Protein AF-A0A9P0JQC2-F1 (afdb_monomer)

Structure (mmCIF, N/CA/C/O backbone):
data_AF-A0A9P0JQC2-F1
#
_entry.id   AF-A0A9P0JQC2-F1
#
loop_
_atom_site.group_PDB
_atom_site.id
_atom_site.type_symbol
_atom_site.label_atom_id
_atom_site.label_alt_id
_atom_site.label_comp_id
_atom_site.label_asym_id
_atom_site.label_entity_id
_atom_site.label_seq_id
_atom_site.pdbx_PDB_ins_code
_atom_site.Cartn_x
_atom_site.Cartn_y
_atom_site.Cartn_z
_atom_site.occupancy
_atom_site.B_iso_or_equiv
_atom_site.auth_seq_id
_atom_site.auth_comp_id
_atom_site.auth_asym_id
_atom_site.auth_atom_id
_atom_site.pdbx_PDB_model_num
ATOM 1 N N . MET A 1 1 ? 35.234 18.596 4.931 1.00 55.00 1 MET A N 1
ATOM 2 C CA . MET A 1 1 ? 35.028 17.660 6.062 1.00 55.00 1 MET A CA 1
ATOM 3 C C . MET A 1 1 ? 34.163 18.243 7.187 1.00 55.00 1 MET A C 1
ATOM 5 O O . MET A 1 1 ? 33.350 17.509 7.727 1.00 55.00 1 MET A O 1
ATOM 9 N N . GLY A 1 2 ? 34.265 19.540 7.523 1.00 72.00 2 GLY A N 1
ATOM 10 C CA . GLY A 1 2 ? 33.441 20.149 8.588 1.00 72.00 2 GLY A CA 1
ATOM 11 C C . GLY A 1 2 ? 31.938 20.246 8.281 1.00 72.00 2 GLY A C 1
ATOM 12 O O . GLY A 1 2 ? 31.121 19.937 9.136 1.00 72.00 2 GLY A O 1
ATOM 13 N N . ILE A 1 3 ? 31.560 20.586 7.043 1.00 66.50 3 ILE A N 1
ATOM 14 C CA . ILE A 1 3 ? 30.145 20.744 6.649 1.00 66.50 3 ILE A CA 1
ATOM 15 C C . ILE A 1 3 ? 29.398 19.402 6.669 1.00 66.50 3 ILE A C 1
ATOM 17 O O . ILE A 1 3 ? 28.266 19.331 7.129 1.00 66.50 3 ILE A O 1
ATOM 21 N N . THR A 1 4 ? 30.047 18.318 6.240 1.00 67.00 4 THR A N 1
ATOM 22 C CA . THR A 1 4 ? 29.470 16.967 6.277 1.00 67.00 4 THR A CA 1
ATOM 23 C C . THR A 1 4 ? 29.230 16.487 7.708 1.00 67.00 4 THR A C 1
ATOM 25 O O . THR A 1 4 ? 28.181 15.922 7.986 1.00 67.00 4 THR A O 1
ATOM 28 N N . LEU A 1 5 ? 30.151 16.771 8.635 1.00 66.12 5 LEU A N 1
ATOM 29 C CA . LEU A 1 5 ? 29.982 16.468 10.062 1.00 66.12 5 LEU A CA 1
ATOM 30 C C . LEU A 1 5 ? 28.878 17.318 10.707 1.00 66.12 5 LEU A C 1
ATOM 32 O O . LEU A 1 5 ? 28.094 16.792 11.489 1.00 66.12 5 LEU A O 1
ATOM 36 N N . LEU A 1 6 ? 28.766 18.596 10.331 1.00 65.44 6 LEU A N 1
ATOM 37 C CA . LEU A 1 6 ? 27.712 19.488 10.818 1.00 65.44 6 LEU A CA 1
ATOM 38 C C . LEU A 1 6 ? 26.323 19.055 10.323 1.00 65.44 6 LEU A C 1
ATOM 40 O O . LEU A 1 6 ? 25.371 19.058 11.095 1.00 65.44 6 LEU A O 1
ATOM 44 N N . LEU A 1 7 ? 26.208 18.634 9.059 1.00 63.41 7 LEU A N 1
ATOM 45 C CA . LEU A 1 7 ? 24.959 18.115 8.496 1.00 63.41 7 LEU A CA 1
ATOM 46 C C . LEU A 1 7 ? 24.549 16.793 9.149 1.00 63.41 7 LEU A C 1
ATOM 48 O O . LEU A 1 7 ? 23.382 16.636 9.488 1.00 63.41 7 LEU A O 1
ATOM 52 N N . ILE A 1 8 ? 25.494 15.879 9.393 1.00 69.50 8 ILE A N 1
ATOM 53 C CA . ILE A 1 8 ? 25.229 14.629 10.123 1.00 69.50 8 ILE A CA 1
ATOM 54 C C . ILE A 1 8 ? 24.773 14.932 11.554 1.00 69.50 8 ILE A C 1
ATOM 56 O O . ILE A 1 8 ? 23.786 14.364 12.009 1.00 69.50 8 ILE A O 1
ATOM 60 N N . TYR A 1 9 ? 25.431 15.872 12.234 1.00 71.38 9 TYR A N 1
ATOM 61 C CA . TYR A 1 9 ? 25.093 16.266 13.601 1.00 71.38 9 TYR A CA 1
ATOM 62 C C . TYR A 1 9 ? 23.704 16.917 13.700 1.00 71.38 9 TYR A C 1
ATOM 64 O O . TYR A 1 9 ? 22.889 16.536 14.543 1.00 71.38 9 TYR A O 1
ATOM 72 N N . MET A 1 10 ? 23.384 17.836 12.784 1.00 61.91 10 MET A N 1
ATOM 73 C CA . MET A 1 10 ? 22.047 18.431 12.688 1.00 61.91 10 MET A CA 1
ATOM 74 C C . MET A 1 10 ? 20.993 17.373 12.335 1.00 61.91 10 MET A C 1
ATOM 76 O O . MET A 1 10 ? 19.900 17.399 12.891 1.00 61.91 10 MET A O 1
ATOM 80 N N . CYS A 1 11 ? 21.325 16.394 11.488 1.00 59.09 11 CYS A N 1
ATOM 81 C CA . CYS A 1 11 ? 20.449 15.265 11.172 1.00 59.09 11 CYS A CA 1
ATOM 82 C C . CYS A 1 11 ? 20.162 14.406 12.418 1.00 59.09 11 CYS A C 1
ATOM 84 O O . CYS A 1 11 ? 19.005 14.112 12.708 1.00 59.09 11 CYS A O 1
ATOM 86 N N . THR A 1 12 ? 21.183 14.090 13.224 1.00 59.88 12 THR A N 1
ATOM 87 C CA . THR A 1 12 ? 21.010 13.312 14.463 1.00 59.88 12 THR A CA 1
ATOM 88 C C . THR A 1 12 ? 20.213 14.048 15.540 1.00 59.88 12 THR A C 1
ATOM 90 O O . THR A 1 12 ? 19.410 13.423 16.226 1.00 59.88 12 THR A O 1
ATOM 93 N N . ILE A 1 13 ? 20.376 15.371 15.666 1.00 59.44 13 ILE A N 1
ATOM 94 C CA . ILE A 1 13 ? 19.624 16.165 16.648 1.00 59.44 13 ILE A CA 1
ATOM 95 C C . ILE A 1 13 ? 18.152 16.266 16.248 1.00 59.44 13 ILE A C 1
ATOM 97 O O . ILE A 1 13 ? 17.284 16.053 17.088 1.00 59.44 13 ILE A O 1
ATOM 101 N N . TYR A 1 14 ? 17.848 16.538 14.976 1.00 58.59 14 TYR A N 1
ATOM 102 C CA . TYR A 1 14 ? 16.457 16.660 14.527 1.00 58.59 14 TYR A CA 1
ATOM 103 C C . TYR A 1 14 ? 15.703 15.322 14.531 1.00 58.59 14 TYR A C 1
ATOM 105 O O . TYR A 1 14 ? 14.509 15.309 14.824 1.00 58.59 14 TYR A O 1
ATOM 113 N N . LEU A 1 15 ? 16.387 14.198 14.286 1.00 55.59 15 LEU A N 1
ATOM 114 C CA . LEU A 1 15 ? 15.800 12.859 14.436 1.00 55.59 15 LEU A CA 1
ATOM 115 C C . LEU A 1 15 ? 15.443 12.535 15.897 1.00 55.59 15 LEU A C 1
ATOM 117 O O . LEU A 1 15 ? 14.458 11.843 16.134 1.00 55.59 15 LEU A O 1
ATOM 121 N N . GLY A 1 16 ? 16.184 13.076 16.870 1.00 54.88 16 GLY A N 1
ATOM 122 C CA . GLY A 1 16 ? 15.919 12.877 18.299 1.00 54.88 16 GLY A CA 1
ATOM 123 C C . GL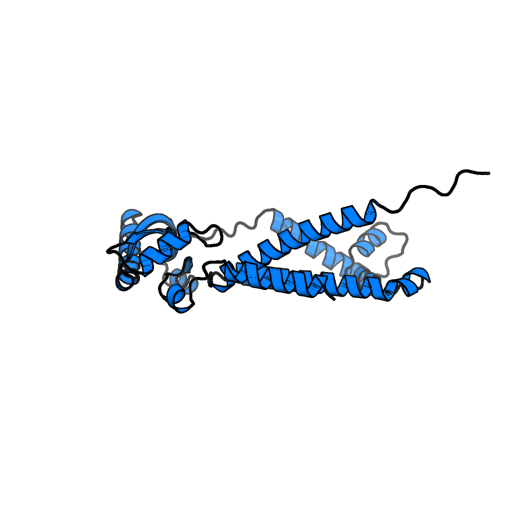Y A 1 16 ? 14.689 13.616 18.844 1.00 54.88 16 GLY A C 1
ATOM 124 O O . GLY A 1 16 ? 14.217 13.272 19.923 1.00 54.88 16 GLY A O 1
ATOM 125 N N . PHE A 1 17 ? 14.154 14.607 18.118 1.00 55.62 17 PHE A N 1
ATOM 126 C CA . PHE A 1 17 ? 12.988 15.399 18.545 1.00 55.62 17 PHE A CA 1
ATOM 127 C C . PHE A 1 17 ? 11.652 14.933 17.955 1.00 55.62 17 PHE A C 1
ATOM 129 O O . PHE A 1 17 ? 10.609 15.470 18.329 1.00 55.62 17 PHE A O 1
ATOM 136 N N . CYS A 1 18 ? 11.639 13.943 17.059 1.00 58.44 18 CYS A N 1
ATOM 137 C CA . CYS A 1 18 ? 10.380 13.294 16.709 1.00 58.44 18 CYS A CA 1
ATOM 138 C C . CYS A 1 18 ? 9.962 12.386 17.866 1.00 58.44 18 CYS A C 1
ATOM 140 O O . CYS A 1 18 ? 10.750 11.564 18.326 1.00 58.44 18 CYS A O 1
ATOM 142 N N . HIS A 1 19 ? 8.720 12.526 18.330 1.00 59.69 19 HIS A N 1
ATOM 143 C CA . HIS A 1 19 ? 8.132 11.609 19.299 1.00 59.69 19 HIS A CA 1
ATOM 144 C C . HIS A 1 19 ? 7.939 10.243 18.625 1.00 59.69 19 HIS A C 1
ATOM 146 O O . HIS A 1 19 ? 6.882 9.936 18.075 1.00 59.69 19 HIS A O 1
ATOM 152 N N . VAL A 1 20 ? 8.997 9.434 18.604 1.00 67.69 20 VAL A N 1
ATOM 153 C CA . VAL A 1 20 ? 8.971 8.102 18.008 1.00 67.69 20 VAL A CA 1
ATOM 154 C C . VAL A 1 20 ? 8.186 7.190 18.945 1.00 67.69 20 VAL A C 1
ATOM 156 O O . VAL 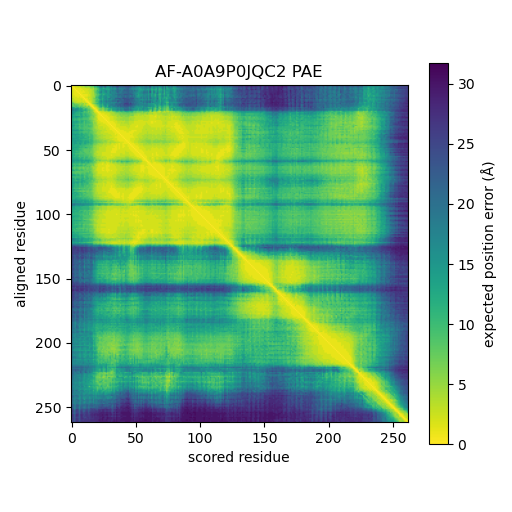A 1 20 ? 8.622 6.902 20.056 1.00 67.69 20 VAL A O 1
ATOM 159 N N . ILE A 1 21 ? 7.003 6.760 18.501 1.00 74.75 21 ILE A N 1
ATOM 160 C CA . ILE A 1 21 ? 6.272 5.655 19.127 1.00 74.75 21 ILE A CA 1
ATOM 161 C C . ILE A 1 21 ? 7.199 4.433 19.133 1.00 74.75 21 ILE A C 1
ATOM 163 O O . ILE A 1 21 ? 7.749 4.074 18.091 1.00 74.75 21 ILE A O 1
ATOM 167 N N . THR A 1 22 ? 7.397 3.821 20.302 1.00 84.12 22 THR A N 1
ATOM 168 C CA . THR A 1 22 ? 8.262 2.639 20.431 1.00 84.12 22 THR A CA 1
ATOM 169 C C . THR A 1 22 ? 7.661 1.436 19.693 1.00 84.12 22 THR A C 1
ATOM 171 O O . THR A 1 22 ? 6.461 1.405 19.422 1.00 84.12 22 THR A O 1
ATOM 174 N N . ASP A 1 23 ? 8.462 0.413 19.371 1.00 82.75 23 ASP A N 1
ATOM 175 C CA . ASP A 1 23 ? 7.933 -0.803 18.722 1.00 82.75 23 ASP A CA 1
ATOM 176 C C . ASP A 1 23 ? 6.875 -1.496 19.585 1.00 82.75 23 ASP A C 1
ATOM 178 O O . ASP A 1 23 ? 5.874 -1.996 19.071 1.00 82.75 23 ASP A O 1
ATOM 182 N N . GLU A 1 24 ? 7.067 -1.461 20.903 1.00 88.00 24 GLU A N 1
ATOM 183 C CA . GLU A 1 24 ? 6.117 -1.987 21.880 1.00 88.00 24 GLU A CA 1
ATOM 184 C C . GLU A 1 24 ? 4.790 -1.225 21.836 1.00 88.00 24 GLU A C 1
ATOM 186 O O . GLU A 1 24 ? 3.723 -1.836 21.820 1.00 88.00 24 GLU A O 1
ATOM 191 N N . ASP A 1 25 ? 4.841 0.105 21.753 1.00 90.25 25 ASP A N 1
ATOM 192 C CA . ASP A 1 25 ? 3.646 0.938 21.630 1.00 90.25 25 ASP A CA 1
ATOM 193 C C . ASP A 1 25 ? 2.947 0.731 20.281 1.00 90.25 25 ASP A C 1
ATOM 195 O O . ASP A 1 25 ? 1.717 0.688 20.213 1.00 90.25 25 ASP A O 1
ATOM 199 N N . TYR A 1 26 ? 3.711 0.556 19.201 1.00 86.75 26 TYR A N 1
ATOM 200 C CA . TYR A 1 26 ? 3.153 0.303 17.876 1.00 86.75 26 TYR A CA 1
ATOM 201 C C . TYR A 1 26 ? 2.442 -1.053 17.812 1.00 86.75 26 TYR A C 1
ATOM 203 O O . TYR A 1 26 ? 1.401 -1.167 17.165 1.00 86.75 26 TYR A O 1
ATOM 211 N N . ALA A 1 27 ? 2.946 -2.063 18.527 1.00 89.12 27 ALA A N 1
ATOM 212 C CA . ALA A 1 27 ? 2.303 -3.371 18.640 1.00 89.12 27 ALA A CA 1
ATOM 213 C C . ALA A 1 27 ? 0.930 -3.316 19.340 1.00 89.12 27 ALA A C 1
ATOM 215 O O . ALA A 1 27 ? 0.105 -4.207 19.140 1.00 89.12 27 ALA A O 1
ATOM 216 N N . LEU A 1 28 ? 0.657 -2.265 20.124 1.00 92.19 28 LEU A N 1
ATOM 217 C CA . LEU A 1 28 ? -0.647 -2.037 20.757 1.00 92.19 28 LEU A CA 1
ATOM 218 C C . LEU A 1 28 ? -1.673 -1.394 19.814 1.00 92.19 28 LEU A C 1
ATOM 220 O O . LEU A 1 28 ? -2.860 -1.351 20.149 1.00 92.19 28 LEU A O 1
ATOM 224 N N . LEU A 1 29 ? -1.244 -0.860 18.666 1.00 92.62 29 LEU A N 1
ATOM 225 C CA . LEU A 1 29 ? -2.114 -0.172 17.719 1.00 92.62 29 LEU A CA 1
ATOM 226 C C . LEU A 1 29 ? -2.713 -1.159 16.708 1.00 92.62 29 LEU A C 1
ATOM 228 O O . LEU A 1 29 ? -1.990 -1.972 16.129 1.00 92.62 29 LEU A O 1
ATOM 232 N N . PRO A 1 30 ? -4.022 -1.065 16.405 1.00 93.38 30 PRO A N 1
ATOM 233 C CA . PRO A 1 30 ? -4.589 -1.850 15.323 1.00 93.38 30 PRO A CA 1
ATOM 234 C C . PRO A 1 30 ? -3.980 -1.420 13.974 1.00 93.38 30 PRO A C 1
ATOM 236 O O . PRO A 1 30 ? -3.646 -0.241 13.781 1.00 93.38 30 PRO A O 1
ATOM 239 N N . PRO A 1 31 ? -3.866 -2.345 13.005 1.00 91.31 31 PRO A N 1
ATOM 240 C CA . PRO A 1 31 ? -3.389 -2.004 11.671 1.00 91.31 31 PRO A CA 1
ATOM 241 C C . PRO A 1 31 ? -4.355 -1.023 10.995 1.00 91.31 31 PRO A C 1
ATOM 243 O O . PRO A 1 31 ? -5.576 -1.137 11.137 1.00 91.31 31 PRO A O 1
ATOM 246 N N . LEU A 1 32 ? -3.826 -0.062 10.233 1.00 91.31 32 LEU A N 1
ATOM 247 C CA . LEU A 1 32 ? -4.648 0.903 9.490 1.00 91.31 32 LEU A CA 1
ATOM 248 C C . LEU A 1 32 ? -5.466 0.220 8.395 1.00 91.31 32 LEU A C 1
ATOM 250 O O . LEU A 1 32 ? -6.656 0.490 8.254 1.00 91.31 32 LEU A O 1
ATOM 254 N N . TYR A 1 33 ? -4.837 -0.711 7.683 1.00 90.75 33 TYR A N 1
ATOM 255 C CA . TYR A 1 33 ? -5.437 -1.491 6.612 1.00 90.75 33 TYR A CA 1
ATOM 256 C C . TYR A 1 33 ? -5.314 -2.967 6.945 1.00 90.75 33 TYR A C 1
ATOM 258 O O . TYR A 1 33 ? -4.250 -3.438 7.336 1.00 90.75 33 TYR A O 1
ATOM 266 N N . GLU A 1 34 ? -6.403 -3.700 6.782 1.00 91.38 34 GLU A N 1
ATOM 267 C CA . GLU A 1 34 ? -6.398 -5.151 6.907 1.00 91.38 34 GLU A CA 1
ATOM 268 C C . GLU A 1 34 ? -7.443 -5.733 5.958 1.00 91.38 34 GLU A C 1
ATOM 270 O O . GLU A 1 34 ? -8.517 -5.160 5.767 1.00 91.38 34 GLU A O 1
ATOM 275 N N . MET A 1 35 ? -7.107 -6.845 5.313 1.00 92.31 35 MET A N 1
ATOM 276 C CA . MET A 1 35 ? -7.904 -7.427 4.240 1.00 92.31 35 MET A CA 1
ATOM 277 C C . MET A 1 35 ? -8.061 -8.931 4.457 1.00 92.31 35 MET A C 1
ATOM 279 O O . MET A 1 35 ? -7.075 -9.633 4.674 1.00 92.31 35 MET A O 1
ATOM 283 N N . ASP A 1 36 ? -9.293 -9.426 4.365 1.00 94.12 36 ASP A N 1
ATOM 284 C CA . ASP A 1 36 ? -9.589 -10.853 4.301 1.00 94.12 36 ASP A CA 1
ATOM 285 C C . ASP A 1 36 ? -9.070 -11.437 2.971 1.00 94.12 36 ASP A C 1
ATOM 287 O O . ASP A 1 36 ? -8.854 -10.733 1.982 1.00 94.12 36 ASP A O 1
ATOM 291 N N . ASN A 1 37 ? -8.887 -12.758 2.903 1.00 93.62 37 ASN A N 1
ATOM 292 C CA . ASN A 1 37 ? -8.435 -13.406 1.672 1.00 93.62 37 ASN A CA 1
ATOM 293 C C . ASN A 1 37 ? -9.506 -13.295 0.568 1.00 93.62 37 ASN A C 1
ATOM 295 O O . ASN A 1 37 ? -10.505 -14.021 0.574 1.00 93.62 37 ASN A O 1
ATOM 299 N N . TYR A 1 38 ? -9.272 -12.402 -0.398 1.00 90.56 38 TYR A N 1
ATOM 300 C CA . TYR A 1 38 ? -10.179 -12.141 -1.517 1.00 90.56 38 TYR A CA 1
ATOM 301 C C . TYR A 1 38 ? -10.515 -13.402 -2.320 1.00 90.56 38 TYR A C 1
ATOM 303 O O . TYR A 1 38 ? -11.684 -13.658 -2.615 1.00 90.56 38 TYR A O 1
ATOM 311 N N . THR A 1 39 ? -9.502 -14.203 -2.657 1.00 90.50 39 THR A N 1
ATOM 312 C CA . THR A 1 39 ? -9.658 -15.410 -3.476 1.00 90.50 39 THR A CA 1
ATOM 313 C C . THR A 1 39 ? -10.562 -16.420 -2.780 1.00 90.50 39 THR A C 1
ATOM 315 O O . THR A 1 39 ? -11.543 -16.872 -3.367 1.00 90.50 39 THR A O 1
ATOM 318 N N . ASN A 1 40 ? -10.298 -16.706 -1.503 1.00 94.69 40 ASN A N 1
ATOM 319 C CA . ASN A 1 40 ? -11.113 -17.626 -0.710 1.00 94.69 40 ASN A CA 1
ATOM 320 C C . ASN A 1 40 ? -12.542 -17.102 -0.538 1.00 94.69 40 ASN A C 1
ATOM 322 O O . ASN A 1 40 ? -13.498 -17.860 -0.689 1.00 94.69 40 ASN A O 1
ATOM 326 N N . CYS A 1 41 ? -12.693 -15.797 -0.301 1.00 93.31 41 CYS A N 1
ATOM 327 C CA . CYS A 1 41 ? -14.000 -15.161 -0.188 1.00 93.31 41 CYS A CA 1
ATOM 328 C C . CYS A 1 41 ? -14.839 -15.337 -1.461 1.00 93.31 41 CYS A C 1
ATOM 330 O O . CYS A 1 41 ? -16.006 -15.727 -1.414 1.00 93.31 41 CYS A O 1
ATOM 332 N N . LYS A 1 42 ? -14.232 -15.097 -2.629 1.00 90.50 42 LYS A N 1
ATOM 333 C CA . LYS A 1 42 ? -14.918 -15.240 -3.915 1.00 90.50 42 LYS A CA 1
ATOM 334 C C . LYS A 1 42 ? -15.239 -16.690 -4.260 1.00 90.50 42 LYS A C 1
ATOM 336 O O . LYS A 1 42 ? -16.320 -16.935 -4.791 1.00 90.50 42 LYS A O 1
ATOM 341 N N . LEU A 1 43 ? -14.367 -17.643 -3.922 1.00 92.56 43 LEU A N 1
ATOM 342 C CA . LEU A 1 43 ? -14.640 -19.076 -4.103 1.00 92.56 43 LEU A CA 1
ATOM 343 C C . LEU A 1 43 ? -15.891 -19.527 -3.333 1.00 92.56 43 LEU A C 1
ATOM 345 O O . LEU A 1 43 ? -16.654 -20.350 -3.831 1.00 92.56 43 LEU A O 1
ATOM 349 N N . GLN A 1 44 ? -16.145 -18.932 -2.166 1.00 93.88 44 GLN A N 1
ATOM 350 C CA . GLN A 1 44 ? -17.330 -19.191 -1.344 1.00 93.88 44 GLN A CA 1
ATOM 351 C C . GLN A 1 44 ? -18.585 -18.421 -1.793 1.00 93.88 44 GLN A C 1
ATOM 353 O O . GLN A 1 44 ? -19.612 -18.506 -1.132 1.00 93.88 44 GLN A O 1
ATOM 358 N N . LYS A 1 45 ? -18.529 -17.678 -2.910 1.00 91.44 45 LYS A N 1
ATOM 359 C CA . LYS A 1 45 ? -19.612 -16.798 -3.398 1.00 91.44 45 LYS A CA 1
ATOM 360 C C . LYS A 1 45 ? -20.040 -15.718 -2.390 1.00 91.44 45 LYS A C 1
ATOM 362 O O . LYS A 1 45 ? -21.155 -15.211 -2.462 1.00 91.44 45 LYS A O 1
ATOM 367 N N . ASN A 1 46 ? -19.133 -15.322 -1.504 1.00 93.00 46 ASN A N 1
ATOM 368 C CA . ASN A 1 46 ? -19.368 -14.283 -0.511 1.00 93.00 46 ASN A CA 1
ATOM 369 C C . ASN A 1 46 ? -19.164 -12.874 -1.097 1.00 93.00 46 ASN A C 1
ATOM 371 O O . ASN A 1 46 ? -18.479 -12.670 -2.113 1.00 93.00 46 ASN A O 1
ATOM 375 N N . ALA A 1 47 ? -19.757 -11.875 -0.445 1.00 92.62 47 ALA A N 1
ATOM 376 C CA . ALA A 1 47 ? -19.552 -10.474 -0.782 1.00 92.62 47 ALA A CA 1
ATOM 377 C C . ALA A 1 47 ? -18.226 -9.986 -0.185 1.00 92.62 47 ALA A C 1
ATOM 379 O O . ALA A 1 47 ? -17.935 -10.213 0.985 1.00 92.62 47 ALA A O 1
ATOM 380 N N . TYR A 1 48 ? -17.415 -9.301 -0.990 1.00 93.81 48 TYR A N 1
ATOM 381 C CA . TYR A 1 48 ? -16.165 -8.702 -0.527 1.00 93.81 48 TYR A CA 1
ATOM 382 C C . TYR A 1 48 ? -16.355 -7.192 -0.438 1.00 93.81 48 TYR A C 1
ATOM 384 O O . TYR A 1 48 ? -16.586 -6.537 -1.463 1.00 93.81 48 TYR A O 1
ATOM 392 N N . CYS A 1 49 ? -16.313 -6.661 0.779 1.00 94.50 49 CYS A N 1
ATOM 393 C CA . CYS A 1 49 ? -16.706 -5.287 1.061 1.00 94.50 49 CYS A CA 1
ATOM 394 C C . CYS A 1 49 ? -15.565 -4.503 1.693 1.00 94.50 49 CYS A C 1
ATOM 396 O O . CYS A 1 49 ? -14.890 -4.991 2.594 1.00 94.50 49 CYS A O 1
ATOM 398 N N . GLN A 1 50 ? -15.366 -3.279 1.222 1.00 95.19 50 GLN A N 1
ATOM 399 C CA . GLN A 1 50 ? -14.469 -2.311 1.835 1.00 95.19 50 GLN A CA 1
ATOM 400 C C . GLN A 1 50 ? -15.268 -1.494 2.844 1.00 95.19 50 GLN A C 1
ATOM 402 O O . GLN A 1 50 ? -16.330 -0.977 2.507 1.00 95.19 50 GLN A O 1
ATOM 407 N N . VAL A 1 51 ? -14.782 -1.422 4.079 1.00 96.31 51 VAL A N 1
ATOM 408 C CA . VAL A 1 51 ? -15.472 -0.788 5.201 1.00 96.31 51 VAL A CA 1
ATOM 409 C C . VAL A 1 51 ? -14.514 0.135 5.932 1.00 96.31 51 VAL A C 1
ATOM 411 O O . VAL A 1 51 ? -13.383 -0.253 6.237 1.00 96.31 51 VAL A O 1
ATOM 414 N N . SER A 1 52 ? -14.970 1.350 6.212 1.00 96.81 52 SER A N 1
ATOM 415 C CA . SER A 1 52 ? -14.246 2.309 7.047 1.00 96.81 52 SER A CA 1
ATOM 416 C C . SER A 1 52 ? -14.894 2.376 8.423 1.00 96.81 52 SER A C 1
ATOM 418 O O . SER A 1 52 ? -16.120 2.433 8.529 1.00 96.81 52 SER A O 1
ATOM 420 N N . PHE A 1 53 ? -14.072 2.363 9.467 1.00 96.88 53 PHE A N 1
ATOM 421 C CA . PHE A 1 53 ? -14.529 2.391 10.848 1.00 96.88 53 PHE A CA 1
ATOM 422 C C . PHE A 1 53 ? -13.895 3.531 11.616 1.00 96.88 53 PHE A C 1
ATOM 424 O O . PHE A 1 53 ? -12.669 3.612 11.687 1.00 96.88 53 PHE A O 1
ATOM 431 N N . THR A 1 54 ? -14.724 4.313 12.296 1.00 97.00 54 THR A N 1
ATOM 432 C CA . THR A 1 54 ? -14.265 5.261 13.307 1.00 97.00 54 THR A CA 1
ATOM 433 C C . THR A 1 54 ? -14.091 4.548 14.649 1.00 97.00 54 THR A C 1
ATOM 435 O O . THR A 1 54 ? -15.045 3.992 15.206 1.00 97.00 54 THR A O 1
ATOM 438 N N . LEU A 1 55 ? -12.866 4.574 15.176 1.00 96.81 55 LEU A N 1
ATOM 439 C CA . LEU A 1 55 ? -12.499 4.036 16.482 1.00 96.81 55 LEU A CA 1
ATOM 440 C C . LEU A 1 55 ? -13.021 4.925 17.617 1.00 96.81 55 LEU A C 1
ATOM 442 O O . LEU A 1 55 ? -12.957 6.154 17.563 1.00 96.81 55 LEU A O 1
ATOM 446 N N . LYS A 1 56 ? -13.481 4.288 18.691 1.00 96.38 56 LYS A N 1
ATOM 447 C CA . LYS A 1 56 ? -13.909 4.918 19.941 1.00 96.38 56 LYS A CA 1
ATOM 448 C C . LYS A 1 56 ? -13.337 4.162 21.142 1.00 96.38 56 LYS A C 1
ATOM 450 O O . LYS A 1 56 ? -13.248 2.933 21.097 1.00 96.38 56 LYS A O 1
ATOM 455 N N . PRO A 1 57 ? -12.988 4.859 22.233 1.00 96.75 57 PRO A N 1
ATOM 456 C CA . PRO A 1 57 ? -12.527 4.206 23.445 1.00 96.75 57 PRO A CA 1
ATOM 457 C C . PRO A 1 57 ? -13.711 3.561 24.165 1.00 96.75 57 PRO A C 1
ATOM 459 O O . PRO A 1 57 ? -14.754 4.193 24.339 1.00 96.75 57 PRO A O 1
ATOM 462 N N . LEU A 1 58 ? -13.544 2.322 24.625 1.00 95.00 58 LEU A N 1
ATOM 463 C CA . LEU A 1 58 ? -14.447 1.738 25.626 1.00 95.00 58 LEU A CA 1
ATOM 464 C C . LEU A 1 58 ? -14.103 2.244 27.033 1.00 95.00 58 LEU A C 1
ATOM 466 O O . LEU A 1 58 ? -14.984 2.449 27.860 1.00 95.00 58 LEU A O 1
ATOM 470 N N . GLN A 1 59 ? -12.814 2.468 27.281 1.00 94.12 59 GLN A N 1
ATOM 471 C CA . GLN A 1 59 ? -12.263 3.048 28.501 1.00 94.12 59 GLN A CA 1
ATOM 472 C C . GLN A 1 59 ? -10.992 3.826 28.159 1.00 94.12 59 GLN A C 1
ATOM 474 O O . GLN A 1 59 ? -10.455 3.700 27.056 1.00 94.12 59 GLN A O 1
ATOM 479 N N . ASN A 1 60 ? -10.486 4.608 29.110 1.00 92.38 60 ASN A N 1
ATOM 480 C CA . ASN A 1 60 ? -9.198 5.263 28.938 1.00 92.38 60 ASN A CA 1
ATOM 481 C C . ASN A 1 60 ? -8.082 4.202 28.959 1.00 92.38 60 ASN A C 1
ATOM 483 O O . ASN A 1 60 ? -7.859 3.555 29.981 1.00 92.38 60 ASN A O 1
ATOM 487 N N . SER A 1 61 ? -7.434 3.978 27.817 1.00 94.88 61 SER A N 1
ATOM 488 C CA . SER A 1 61 ? -6.377 2.981 27.642 1.00 94.88 61 SER A CA 1
ATOM 489 C C . SER A 1 61 ? -5.154 3.618 26.993 1.00 94.88 61 SER A C 1
ATOM 491 O O . SER A 1 61 ? -5.275 4.584 26.236 1.00 94.88 61 SER A O 1
ATOM 493 N N . LYS A 1 62 ? -3.974 3.035 27.235 1.00 95.19 62 LYS A N 1
ATOM 494 C CA . LYS A 1 62 ? -2.728 3.441 26.569 1.00 95.19 62 LYS A CA 1
ATOM 495 C C . LYS A 1 62 ? -2.879 3.422 25.040 1.00 95.19 62 LYS A C 1
ATOM 497 O O . LYS A 1 62 ? -2.436 4.338 24.361 1.00 95.19 62 LYS A O 1
ATOM 502 N N . THR A 1 63 ? -3.587 2.431 24.494 1.00 95.56 63 THR A N 1
ATOM 503 C CA . THR A 1 63 ? -3.891 2.352 23.057 1.00 95.56 63 THR A CA 1
ATOM 504 C C . THR A 1 63 ? -4.676 3.567 22.559 1.00 95.56 63 THR A C 1
ATOM 506 O O . THR A 1 63 ? -4.365 4.101 21.496 1.00 95.56 63 THR A O 1
ATOM 509 N N . TRP A 1 64 ? -5.677 4.033 23.313 1.00 96.62 64 TRP A N 1
ATOM 510 C CA . TRP A 1 64 ? -6.442 5.219 22.928 1.00 96.62 64 TRP A CA 1
ATOM 511 C C . TRP A 1 64 ? -5.600 6.495 22.974 1.00 96.62 64 TRP A C 1
ATOM 513 O O . TRP A 1 64 ? -5.697 7.319 22.066 1.00 96.62 64 TRP A O 1
ATOM 523 N N . GLU A 1 65 ? -4.738 6.641 23.980 1.00 95.88 65 GLU A N 1
ATOM 524 C CA . GLU A 1 65 ? -3.787 7.753 24.058 1.00 95.88 65 GLU A CA 1
ATOM 525 C C . GLU A 1 65 ? -2.873 7.797 22.825 1.00 95.88 65 GLU A C 1
ATOM 527 O O . GLU A 1 65 ? -2.759 8.841 22.182 1.00 95.88 65 GLU A O 1
ATOM 532 N N . LEU A 1 66 ? -2.320 6.650 22.417 1.00 94.69 66 LEU A N 1
ATOM 533 C CA . LEU A 1 66 ? -1.502 6.540 21.204 1.00 94.69 66 LEU A CA 1
ATOM 534 C C . LEU A 1 66 ? -2.288 6.913 19.935 1.00 94.69 66 LEU A C 1
ATOM 536 O O . LEU A 1 66 ? -1.766 7.610 19.063 1.00 94.69 66 LEU A O 1
ATOM 540 N N . ILE A 1 67 ? -3.563 6.517 19.836 1.00 95.12 67 ILE A N 1
ATOM 541 C CA . ILE A 1 67 ? -4.440 6.938 18.731 1.00 95.12 67 ILE A CA 1
ATOM 542 C C . ILE A 1 67 ? -4.618 8.464 18.736 1.00 95.12 67 ILE A C 1
ATOM 544 O O . ILE A 1 67 ? -4.520 9.096 17.683 1.00 95.12 67 ILE A O 1
ATOM 548 N N . GLN A 1 68 ? -4.819 9.083 19.902 1.00 95.50 68 GLN A N 1
ATOM 549 C CA . GLN A 1 68 ? -4.946 10.539 20.012 1.00 95.50 68 GLN A CA 1
ATOM 550 C C . GLN A 1 68 ? -3.648 11.277 19.660 1.00 95.50 68 GLN A C 1
ATOM 552 O O . GLN A 1 68 ? -3.712 12.336 19.034 1.00 95.50 68 GLN A O 1
ATOM 557 N N . ILE A 1 69 ? -2.484 10.721 20.006 1.00 92.69 69 ILE A N 1
ATOM 558 C CA . ILE A 1 69 ? -1.180 11.245 19.576 1.00 92.69 69 ILE A CA 1
ATOM 559 C C . ILE A 1 69 ? -1.088 11.198 18.046 1.00 92.69 69 ILE A C 1
ATOM 561 O O . ILE A 1 69 ? -0.840 12.229 17.424 1.00 92.69 69 ILE A O 1
ATOM 565 N N . SER A 1 70 ? -1.421 10.059 17.423 1.00 91.75 70 SER A N 1
ATOM 566 C CA . SER A 1 70 ? -1.378 9.907 15.957 1.00 91.75 70 SER A CA 1
ATOM 567 C C . SER A 1 70 ? -2.262 10.907 15.197 1.00 91.75 70 SER A C 1
ATOM 569 O O . SER A 1 70 ? -1.977 11.247 14.053 1.00 91.75 70 SER A O 1
ATOM 571 N N . LYS A 1 71 ? -3.333 11.401 15.834 1.00 92.75 71 LYS A N 1
ATOM 572 C CA . LYS A 1 71 ? -4.233 12.419 15.277 1.00 92.75 71 LYS A CA 1
ATOM 573 C C . LYS A 1 71 ? -3.641 13.830 15.329 1.00 92.75 71 LYS A C 1
ATOM 575 O O . LYS A 1 71 ? -3.958 14.654 14.473 1.00 92.75 71 LYS A O 1
ATOM 580 N N . LYS A 1 72 ? -2.832 14.129 16.348 1.00 91.94 72 LYS A N 1
ATOM 581 C CA . LYS A 1 72 ? -2.211 15.448 16.552 1.00 91.94 72 LYS A CA 1
ATOM 582 C C . LYS A 1 72 ? -0.901 15.588 15.780 1.00 91.94 72 LYS A C 1
ATOM 584 O O . LYS A 1 72 ? -0.582 16.680 15.316 1.00 91.94 72 LYS A O 1
ATOM 589 N N . GLU A 1 73 ? -0.162 14.493 15.632 1.00 87.75 73 GLU A N 1
ATOM 590 C CA . GLU A 1 73 ? 1.155 14.490 15.005 1.00 87.75 73 GLU A CA 1
ATOM 591 C C . GLU A 1 73 ? 1.083 14.568 13.476 1.00 87.75 73 GLU A C 1
ATOM 593 O O . GLU A 1 73 ? 0.532 13.699 12.804 1.00 87.75 73 GLU A O 1
ATOM 598 N N . LYS A 1 74 ? 1.717 15.593 12.893 1.00 82.44 74 LYS A N 1
ATOM 599 C CA . LYS A 1 74 ? 1.695 15.857 11.439 1.00 82.44 74 LYS A CA 1
ATOM 600 C C . LYS A 1 74 ? 2.343 14.743 10.605 1.00 82.44 74 LYS A C 1
ATOM 602 O O . LYS A 1 74 ? 2.027 14.581 9.423 1.00 82.44 74 LYS A O 1
ATOM 607 N N . PHE A 1 75 ? 3.290 14.022 11.197 1.00 76.44 75 PHE A N 1
ATOM 608 C CA . PHE A 1 75 ? 4.075 12.990 10.517 1.00 76.44 75 PHE A CA 1
ATOM 609 C C . PHE A 1 75 ? 3.467 11.593 10.631 1.00 76.44 75 PHE A C 1
ATOM 611 O O . PHE A 1 75 ? 3.886 10.691 9.907 1.00 76.44 75 PHE A O 1
ATOM 618 N N . MET A 1 76 ? 2.456 11.429 11.482 1.00 82.38 76 MET A N 1
ATOM 619 C CA . MET A 1 76 ? 1.752 10.171 11.667 1.00 82.38 76 MET A CA 1
ATOM 620 C C . MET A 1 76 ? 0.494 10.122 10.810 1.00 82.38 76 MET A C 1
ATOM 622 O O . MET A 1 76 ? -0.083 11.147 10.438 1.00 82.38 76 MET A O 1
ATOM 626 N N . PHE A 1 77 ? 0.060 8.913 10.469 1.00 86.50 77 PHE A N 1
ATOM 627 C CA . PHE A 1 77 ? -1.285 8.743 9.943 1.00 86.50 77 PHE A CA 1
ATOM 628 C C . PHE A 1 77 ? -2.277 8.771 11.097 1.00 86.50 77 PHE A C 1
ATOM 630 O O . PHE A 1 77 ? -2.084 8.080 12.095 1.00 86.50 77 PHE A O 1
ATOM 637 N N . SER A 1 78 ? -3.363 9.531 10.940 1.00 91.38 78 SER A N 1
ATOM 638 C CA . SER A 1 78 ? -4.464 9.478 11.898 1.00 91.38 78 SER A CA 1
ATOM 639 C C . SER A 1 78 ? -5.026 8.061 11.940 1.00 91.38 78 SER A C 1
ATOM 641 O O . SER A 1 78 ? -5.489 7.543 10.923 1.00 91.38 78 SER A O 1
ATOM 643 N N . ARG A 1 79 ? -4.993 7.445 13.123 1.00 93.06 79 ARG A N 1
ATOM 644 C CA . ARG A 1 79 ? -5.534 6.098 13.365 1.00 93.06 79 ARG A CA 1
ATOM 645 C C . ARG A 1 79 ? -6.948 6.108 13.920 1.00 93.06 79 ARG A C 1
ATOM 647 O O . ARG A 1 79 ? -7.447 5.065 14.314 1.00 93.06 79 ARG A O 1
ATOM 654 N N . GLU A 1 80 ? -7.595 7.269 13.967 1.00 95.19 80 GLU A N 1
ATOM 655 C CA . GLU A 1 80 ? -8.994 7.374 14.388 1.00 95.19 80 GLU A CA 1
ATOM 656 C C . GLU A 1 80 ? -9.931 6.638 13.424 1.00 95.19 80 GLU A C 1
ATOM 658 O O . GLU A 1 80 ? -10.943 6.100 13.860 1.00 95.19 80 GLU A O 1
ATOM 663 N N . VAL A 1 81 ? -9.569 6.565 12.140 1.00 95.44 81 VAL A N 1
ATOM 664 C CA . VAL A 1 81 ? -10.294 5.795 11.127 1.00 95.44 81 VAL A CA 1
ATOM 665 C C . VAL A 1 81 ? -9.414 4.650 10.643 1.00 95.44 81 VAL A C 1
ATOM 667 O O . VAL A 1 81 ? -8.262 4.856 10.266 1.00 95.44 81 VAL A O 1
ATOM 670 N N . ILE A 1 82 ? -9.962 3.437 10.645 1.00 95.06 82 ILE A N 1
ATOM 671 C CA . ILE A 1 82 ? -9.309 2.245 10.101 1.00 95.06 82 ILE A CA 1
ATOM 672 C C . ILE A 1 82 ? -10.111 1.695 8.924 1.00 95.06 82 ILE A C 1
ATOM 674 O O . ILE A 1 82 ? -11.339 1.771 8.895 1.00 95.06 82 ILE A O 1
ATOM 678 N N . HIS A 1 83 ? -9.415 1.099 7.963 1.00 94.69 83 HIS A N 1
ATOM 679 C CA . HIS A 1 83 ? -10.014 0.545 6.756 1.00 94.69 83 HIS A CA 1
ATOM 680 C C . HIS A 1 83 ? -9.867 -0.971 6.744 1.00 94.69 83 HIS A C 1
ATOM 682 O O . HIS A 1 83 ? -8.799 -1.522 7.031 1.00 94.69 83 HIS A O 1
ATOM 688 N N . ARG A 1 84 ? -10.949 -1.667 6.413 1.00 94.94 84 ARG A N 1
ATOM 689 C CA . ARG A 1 84 ? -10.972 -3.123 6.317 1.00 94.94 84 ARG A CA 1
ATOM 690 C C . ARG A 1 84 ? -11.562 -3.561 4.996 1.00 94.94 84 ARG A C 1
ATOM 692 O O . ARG A 1 84 ? -12.505 -2.952 4.507 1.00 94.94 84 ARG A O 1
ATOM 699 N N . ALA A 1 85 ? -11.040 -4.644 4.446 1.00 94.62 85 ALA A N 1
ATOM 700 C CA . ALA A 1 85 ? -11.709 -5.373 3.384 1.00 94.62 85 ALA A CA 1
ATOM 701 C C . ALA A 1 85 ? -12.189 -6.709 3.954 1.00 94.62 85 ALA A C 1
ATOM 703 O O . ALA A 1 85 ? -11.377 -7.568 4.277 1.00 94.62 85 ALA A O 1
ATOM 704 N N . VAL A 1 86 ? -13.497 -6.852 4.150 1.00 95.69 86 VAL A N 1
ATOM 705 C CA . VAL A 1 86 ? -14.098 -7.964 4.893 1.00 95.69 86 VAL A CA 1
ATOM 706 C C . VAL A 1 86 ? -14.885 -8.858 3.946 1.00 95.69 86 VAL A C 1
ATOM 708 O O . VAL A 1 86 ? -15.607 -8.382 3.065 1.00 95.69 86 VAL A O 1
ATOM 711 N N . CYS A 1 87 ? -14.755 -10.164 4.149 1.00 95.44 87 CYS A N 1
ATOM 712 C CA . CYS A 1 87 ? -15.595 -11.157 3.508 1.00 95.44 87 CYS A CA 1
ATOM 713 C C . CYS A 1 87 ? -16.896 -11.344 4.297 1.00 95.44 87 CYS A C 1
ATOM 715 O O . CYS A 1 87 ? -16.860 -11.702 5.477 1.00 95.44 87 CYS A O 1
ATOM 717 N N . ILE A 1 88 ? -18.033 -11.114 3.642 1.00 95.81 88 ILE A N 1
ATOM 718 C CA . ILE A 1 88 ? -19.370 -11.214 4.229 1.00 95.81 88 ILE A CA 1
ATOM 719 C C . ILE A 1 88 ? -20.122 -12.380 3.584 1.00 95.81 88 ILE A C 1
ATOM 721 O O . ILE A 1 88 ? -20.191 -12.424 2.350 1.00 95.81 88 ILE A O 1
ATOM 725 N N . PRO A 1 89 ? -20.694 -13.307 4.376 1.00 95.19 89 PRO A N 1
ATOM 726 C CA . PRO A 1 89 ? -21.474 -14.415 3.843 1.00 95.19 89 PRO A CA 1
ATOM 727 C C . PRO A 1 89 ? -22.598 -13.945 2.916 1.00 95.19 89 PRO A C 1
ATOM 729 O O . PRO A 1 89 ? -23.199 -12.893 3.139 1.00 95.19 89 PRO A O 1
ATOM 732 N N . GLY A 1 90 ? -22.878 -14.730 1.875 1.00 90.06 90 GLY A N 1
ATOM 733 C CA . GLY A 1 90 ? -23.929 -14.418 0.899 1.00 90.06 90 GLY A CA 1
ATOM 734 C C . GLY A 1 90 ? -25.330 -14.275 1.506 1.00 90.06 90 GLY A C 1
ATOM 735 O O . GLY A 1 90 ? -26.141 -13.542 0.952 1.00 90.06 90 GLY A O 1
ATOM 736 N N . ASP A 1 91 ? -25.573 -14.897 2.663 1.00 90.94 91 ASP A N 1
ATOM 737 C CA . ASP A 1 91 ? -26.861 -14.881 3.375 1.00 90.94 91 ASP A CA 1
ATOM 738 C C . ASP A 1 91 ? -27.262 -13.481 3.881 1.00 90.94 91 ASP A C 1
ATOM 740 O O . ASP A 1 91 ? -28.427 -13.231 4.185 1.00 90.94 91 ASP A O 1
ATOM 744 N N . TYR A 1 92 ? -26.307 -12.548 3.954 1.00 91.19 92 TYR A N 1
ATOM 745 C CA . TYR A 1 92 ? -26.550 -11.155 4.322 1.00 91.19 92 TYR A CA 1
ATOM 746 C C . TYR A 1 92 ? -26.811 -10.331 3.053 1.00 91.19 92 TYR A C 1
ATOM 748 O O . TYR A 1 92 ? -25.883 -9.830 2.407 1.00 91.19 92 TYR A O 1
ATOM 756 N N . GLU A 1 93 ? -28.077 -10.184 2.665 1.00 84.38 93 GLU A N 1
ATOM 757 C CA . GLU A 1 93 ? -28.458 -9.434 1.459 1.00 84.38 93 GLU A CA 1
ATOM 758 C C . GLU A 1 93 ? -28.625 -7.928 1.718 1.00 84.38 93 GLU A C 1
ATOM 760 O O . GLU A 1 93 ? -28.263 -7.113 0.862 1.00 84.38 93 GLU A O 1
ATOM 765 N N . GLY A 1 94 ? -29.097 -7.554 2.913 1.00 89.62 94 GLY A N 1
ATOM 766 C CA . GLY A 1 94 ? -29.351 -6.171 3.307 1.00 89.62 94 GLY A CA 1
ATOM 767 C C . GLY A 1 94 ? -28.086 -5.379 3.640 1.00 89.62 94 GLY A C 1
ATOM 768 O O . GLY A 1 94 ? -27.136 -5.897 4.226 1.00 89.62 94 GLY A O 1
ATOM 769 N N . PHE A 1 95 ? -28.080 -4.085 3.302 1.00 91.12 95 PHE A N 1
ATOM 770 C CA . PHE A 1 95 ? -27.009 -3.163 3.706 1.00 91.12 95 PHE A CA 1
ATOM 771 C C . PHE A 1 95 ? -26.833 -3.140 5.232 1.00 91.12 95 PHE A C 1
ATOM 773 O O . PHE A 1 95 ? -25.711 -3.267 5.718 1.00 91.12 95 PHE A O 1
ATOM 780 N N . GLU A 1 96 ? -27.939 -3.052 5.976 1.00 93.94 96 GLU A N 1
ATOM 781 C CA . GLU A 1 96 ? -27.923 -3.041 7.443 1.00 93.94 96 GLU A CA 1
ATOM 782 C C . GLU A 1 96 ? -27.450 -4.377 8.028 1.00 93.94 96 GLU A C 1
ATOM 784 O O . GLU A 1 96 ? -26.633 -4.381 8.945 1.00 93.94 96 GLU A O 1
ATOM 789 N N . ASP A 1 97 ? -27.860 -5.512 7.454 1.00 93.88 97 ASP A N 1
ATOM 790 C CA . ASP A 1 97 ? -27.438 -6.834 7.935 1.00 93.88 97 ASP A CA 1
ATOM 791 C C . ASP A 1 97 ? -25.930 -7.039 7.740 1.00 93.88 97 ASP A C 1
ATOM 793 O O . ASP A 1 97 ? -25.222 -7.503 8.638 1.00 93.88 97 ASP A O 1
ATOM 797 N N . ARG A 1 98 ? -25.408 -6.626 6.576 1.00 94.50 98 ARG A N 1
ATOM 798 C CA . ARG A 1 98 ? -23.968 -6.634 6.282 1.00 94.50 98 ARG A CA 1
ATOM 799 C C . ARG A 1 98 ? -23.204 -5.719 7.226 1.00 94.50 98 ARG A C 1
ATOM 801 O O . ARG A 1 98 ? -22.148 -6.104 7.72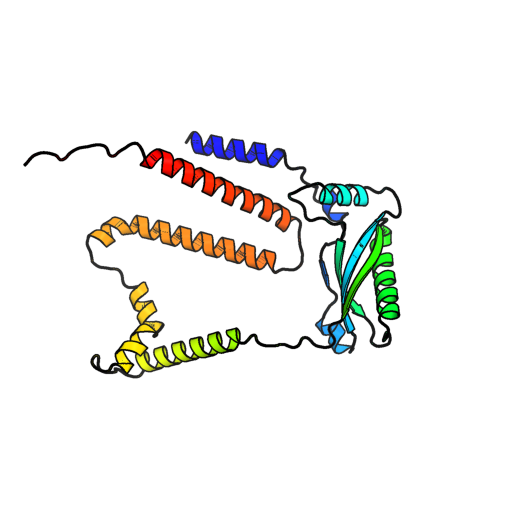8 1.00 94.50 98 ARG A O 1
ATOM 808 N N . LYS A 1 99 ? -23.730 -4.518 7.467 1.00 95.88 99 LYS A N 1
ATOM 809 C CA . LYS A 1 99 ? -23.135 -3.546 8.380 1.00 95.88 99 LYS A CA 1
ATOM 810 C C . LYS A 1 99 ? -23.065 -4.105 9.799 1.00 95.88 99 LYS A C 1
ATOM 812 O O . LYS A 1 99 ? -21.984 -4.114 10.380 1.00 95.88 99 LYS A O 1
ATOM 817 N N . ALA A 1 100 ? -24.169 -4.641 10.314 1.00 95.56 100 ALA A N 1
ATOM 818 C CA . ALA A 1 100 ? -24.246 -5.222 11.651 1.00 95.56 100 ALA A CA 1
ATOM 819 C C . ALA A 1 100 ? -23.301 -6.423 11.819 1.00 95.56 100 ALA A C 1
ATOM 821 O O . ALA A 1 100 ? -22.584 -6.509 12.818 1.00 95.56 100 ALA A O 1
ATOM 822 N N . PHE A 1 101 ? -23.239 -7.318 10.824 1.00 96.06 101 PHE A N 1
ATOM 823 C CA . PHE A 1 101 ? -22.302 -8.445 10.819 1.00 96.06 101 PHE A CA 1
ATOM 824 C C . PHE A 1 101 ? -20.847 -7.972 10.916 1.00 96.06 101 PHE A C 1
ATOM 826 O O . PHE A 1 101 ? -20.072 -8.450 11.747 1.00 96.06 101 PHE A O 1
ATOM 833 N N . VAL A 1 102 ? -20.476 -7.005 10.075 1.00 96.75 102 VAL A N 1
ATOM 834 C CA . VAL A 1 102 ? -19.109 -6.495 10.000 1.00 96.75 102 VAL A CA 1
ATOM 835 C C . VAL A 1 102 ? -18.729 -5.709 11.259 1.00 96.75 102 VAL A C 1
ATOM 837 O O . VAL A 1 102 ? -17.641 -5.921 11.795 1.00 96.75 102 VAL A O 1
ATOM 840 N N . GLU A 1 103 ? -19.619 -4.863 11.779 1.00 96.94 103 GLU A N 1
ATOM 841 C CA . GLU A 1 103 ? -19.414 -4.163 13.052 1.00 96.94 103 GLU A CA 1
ATOM 842 C C . GLU A 1 103 ? -19.228 -5.146 14.209 1.00 96.94 103 GLU A C 1
ATOM 844 O O . GLU A 1 103 ? -18.301 -4.981 14.999 1.00 96.94 103 GLU A O 1
ATOM 849 N N . SER A 1 104 ? -20.051 -6.195 14.296 1.00 96.94 104 SER A N 1
ATOM 850 C CA . SER A 1 104 ? -19.925 -7.221 15.336 1.00 96.94 104 SER A CA 1
ATOM 851 C C . SER A 1 104 ? -18.574 -7.940 15.264 1.00 96.94 104 SER A C 1
ATOM 853 O O . SER A 1 104 ? -17.847 -7.970 16.260 1.00 96.94 104 SER A O 1
ATOM 855 N N . LYS A 1 105 ? -18.191 -8.422 14.073 1.00 96.62 105 LYS A N 1
ATOM 856 C CA . LYS A 1 105 ? -16.922 -9.130 13.834 1.00 96.62 105 LYS A CA 1
ATOM 857 C C . LYS A 1 105 ? -15.703 -8.275 14.198 1.00 96.62 105 LYS A C 1
ATOM 859 O O . LYS A 1 105 ? -14.757 -8.760 14.818 1.00 96.62 105 LYS A O 1
ATOM 864 N N . ILE A 1 106 ? -15.701 -6.999 13.808 1.00 97.00 106 ILE A N 1
ATOM 865 C CA . ILE A 1 106 ? -14.570 -6.096 14.066 1.00 97.00 106 ILE A CA 1
ATOM 866 C C . ILE A 1 106 ? -14.537 -5.634 15.527 1.00 97.00 106 ILE A C 1
ATOM 868 O O . ILE A 1 106 ? -13.457 -5.588 16.117 1.00 97.00 106 ILE A O 1
ATOM 872 N N . ASN A 1 107 ? -15.689 -5.370 16.146 1.00 97.00 107 ASN A N 1
ATOM 873 C CA . ASN A 1 107 ? -15.758 -5.015 17.565 1.00 97.00 107 ASN A CA 1
ATOM 874 C C . ASN A 1 107 ? -15.277 -6.146 18.473 1.00 97.00 107 ASN A C 1
ATOM 876 O O . ASN A 1 107 ? -14.560 -5.882 19.436 1.00 97.00 107 ASN A O 1
ATOM 880 N N . GLU A 1 108 ? -15.608 -7.400 18.159 1.00 97.31 108 GLU A N 1
ATOM 881 C CA . GLU A 1 108 ? -15.093 -8.556 18.898 1.00 97.31 108 GLU A CA 1
ATOM 882 C C . GLU A 1 108 ? -13.560 -8.602 18.858 1.00 97.31 108 GLU A C 1
ATOM 884 O O . GLU A 1 108 ? -12.909 -8.747 19.894 1.00 97.31 108 GLU A O 1
ATOM 889 N N . LYS A 1 109 ? -12.978 -8.380 17.676 1.00 96.19 109 LYS A N 1
ATOM 890 C CA . LYS A 1 109 ? -11.526 -8.377 17.475 1.00 96.19 109 LYS A CA 1
ATOM 891 C C . LYS A 1 109 ? -10.812 -7.218 18.175 1.00 96.19 109 LYS A C 1
ATOM 893 O O . LYS A 1 109 ? -9.668 -7.373 18.591 1.00 96.19 109 LYS A O 1
ATOM 898 N N . LEU A 1 110 ? -11.460 -6.060 18.295 1.00 96.50 110 LEU A N 1
ATOM 899 C CA . LEU A 1 110 ? -10.889 -4.856 18.916 1.00 96.50 110 LEU A CA 1
ATOM 900 C C . LEU A 1 110 ? -11.127 -4.766 20.427 1.00 96.50 110 LEU A C 1
ATOM 902 O O . LEU A 1 110 ? -10.455 -3.991 21.112 1.00 96.50 110 LEU A O 1
ATOM 906 N N . LYS A 1 111 ? -12.017 -5.601 20.968 1.00 96.00 111 LYS A N 1
ATOM 907 C CA . LYS A 1 111 ? -12.321 -5.677 22.399 1.00 96.00 111 LYS A CA 1
ATOM 908 C C . LYS A 1 111 ? -11.081 -5.847 23.297 1.00 96.00 111 LYS A C 1
ATOM 910 O O . LYS A 1 111 ? -11.023 -5.143 24.306 1.00 96.00 111 LYS A O 1
ATOM 915 N N . PRO A 1 112 ? -10.067 -6.679 22.963 1.00 96.00 112 PRO A N 1
ATOM 916 C CA . PRO A 1 112 ? -8.849 -6.812 23.773 1.00 96.00 112 PRO A CA 1
ATOM 917 C C . PRO A 1 112 ? -8.016 -5.526 23.864 1.00 96.00 112 PRO A C 1
ATOM 919 O O . PRO A 1 112 ? -7.256 -5.352 24.811 1.00 96.00 112 PRO A O 1
ATOM 922 N N . LEU A 1 113 ? -8.169 -4.617 22.897 1.00 95.25 113 LEU A N 1
ATOM 923 C CA . LEU A 1 113 ? -7.493 -3.317 22.864 1.00 95.25 113 LEU A CA 1
ATOM 924 C C . LEU A 1 113 ? -8.307 -2.211 23.556 1.00 95.25 113 LEU A C 1
ATOM 926 O O . LEU A 1 113 ? -7.907 -1.048 23.539 1.00 95.25 113 LEU A O 1
ATOM 930 N N . TYR A 1 114 ? -9.446 -2.557 24.168 1.00 96.62 114 TYR A N 1
ATOM 931 C CA . TYR A 1 114 ? -10.386 -1.614 24.780 1.00 96.62 114 TYR A CA 1
ATOM 932 C C . TYR A 1 114 ? -10.938 -0.572 23.795 1.00 96.62 114 TYR A C 1
ATOM 934 O O . TYR A 1 114 ? -11.206 0.578 24.158 1.00 96.62 114 TYR A O 1
ATOM 942 N N . LEU A 1 115 ? -11.124 -0.987 22.541 1.00 97.12 115 LEU A N 1
ATOM 943 C CA . LEU A 1 115 ? -11.652 -0.161 21.462 1.00 97.12 115 LEU A CA 1
ATOM 944 C C . LEU A 1 115 ? -12.999 -0.703 20.978 1.00 97.12 115 LEU A C 1
ATOM 946 O O . LEU A 1 115 ? -13.256 -1.905 21.001 1.00 97.12 115 LEU A O 1
ATOM 950 N N . SER A 1 116 ? -13.844 0.210 20.517 1.00 97.12 116 SER A N 1
ATOM 951 C CA . SER A 1 116 ? -15.104 -0.065 19.833 1.00 97.12 116 SER A CA 1
ATOM 952 C C . SER A 1 116 ? -15.167 0.743 18.545 1.00 97.12 116 SER A C 1
ATOM 954 O O . SER A 1 116 ? -14.460 1.736 18.379 1.00 97.12 116 SER A O 1
ATOM 956 N N . THR A 1 117 ? -15.990 0.306 17.607 1.00 96.50 117 THR A N 1
ATOM 957 C CA . THR A 1 117 ? -16.076 0.853 16.262 1.00 96.50 117 THR A CA 1
ATOM 958 C C . THR A 1 117 ? -17.505 0.943 15.787 1.00 96.50 117 THR A C 1
ATOM 960 O O . THR A 1 117 ? -18.373 0.160 16.178 1.00 96.50 117 THR A O 1
ATOM 963 N N . LYS A 1 118 ? -17.721 1.915 14.906 1.00 95.81 118 LYS A N 1
ATOM 964 C CA . LYS A 1 118 ? -18.931 2.054 14.110 1.00 95.81 118 LYS A CA 1
ATOM 965 C C . LYS A 1 118 ? -18.517 2.115 12.647 1.00 95.81 118 LYS A C 1
ATOM 967 O O . LYS A 1 118 ? -17.560 2.815 12.324 1.00 95.81 118 LYS A O 1
ATOM 972 N N . ALA A 1 119 ? -19.203 1.369 11.792 1.00 95.50 119 ALA A N 1
ATOM 973 C CA . ALA A 1 119 ? -18.977 1.416 10.361 1.00 95.50 119 ALA A CA 1
ATOM 974 C C . ALA A 1 119 ? -19.597 2.703 9.804 1.00 95.50 119 ALA A C 1
ATOM 976 O O . ALA A 1 119 ? -20.798 2.966 9.962 1.00 95.50 119 ALA A O 1
ATOM 977 N N . ASP A 1 120 ? -18.757 3.507 9.163 1.00 92.44 120 ASP A N 1
ATOM 978 C CA . ASP A 1 120 ? -19.156 4.779 8.566 1.00 92.44 120 ASP A CA 1
ATOM 979 C C . ASP A 1 120 ? -19.683 4.560 7.149 1.00 92.44 120 ASP A C 1
ATOM 981 O O . ASP A 1 120 ? -20.778 5.011 6.818 1.00 92.44 120 ASP A O 1
ATOM 985 N N . ASP A 1 121 ? -18.933 3.801 6.347 1.00 90.31 121 ASP A N 1
ATOM 986 C CA . ASP A 1 121 ? -19.253 3.489 4.956 1.00 90.31 121 ASP A CA 1
ATOM 987 C C . ASP A 1 121 ? -18.884 2.038 4.623 1.00 90.31 121 ASP A C 1
ATOM 989 O O . ASP A 1 121 ? -17.858 1.531 5.090 1.00 90.31 121 ASP A O 1
ATOM 993 N N . ILE A 1 122 ? -19.728 1.378 3.825 1.00 94.00 122 ILE A N 1
ATOM 994 C CA . ILE A 1 122 ? -19.547 -0.002 3.362 1.00 94.00 122 ILE A CA 1
ATOM 995 C C . ILE A 1 122 ? -19.807 -0.087 1.859 1.00 94.00 122 ILE A C 1
ATOM 997 O O . ILE A 1 122 ? -20.934 0.024 1.376 1.00 94.00 122 ILE A O 1
ATOM 1001 N N . VAL A 1 123 ? -18.741 -0.372 1.114 1.00 92.81 123 VAL A N 1
ATOM 1002 C CA . VAL A 1 123 ? -18.769 -0.517 -0.340 1.00 92.81 123 VAL A CA 1
ATOM 1003 C C . VAL A 1 123 ? -18.499 -1.971 -0.703 1.00 92.81 123 VAL A C 1
ATOM 1005 O O . VAL A 1 123 ? -17.372 -2.464 -0.643 1.00 92.81 123 VAL A O 1
ATOM 1008 N N . CYS A 1 124 ? -19.553 -2.681 -1.098 1.00 90.19 124 CYS A N 1
ATOM 1009 C CA . CYS A 1 124 ? -19.472 -4.082 -1.496 1.00 90.19 124 CYS A CA 1
ATOM 1010 C C . CYS A 1 124 ? -19.285 -4.219 -3.008 1.00 90.19 124 CYS A C 1
ATOM 1012 O O . CYS A 1 124 ? -20.192 -3.946 -3.794 1.00 90.19 124 CYS A O 1
ATOM 1014 N N . SER A 1 125 ? -18.117 -4.706 -3.427 1.00 77.81 125 SER A N 1
ATOM 1015 C CA . SER A 1 125 ? -17.844 -4.968 -4.841 1.00 77.81 125 SER A CA 1
ATOM 1016 C C . SER A 1 125 ? -18.406 -6.328 -5.252 1.00 77.81 125 SER A C 1
ATOM 1018 O O . SER A 1 125 ? -17.801 -7.385 -5.025 1.00 77.81 125 SER A O 1
ATOM 1020 N N . VAL A 1 126 ? -19.568 -6.313 -5.911 1.00 67.81 126 VAL A N 1
ATOM 1021 C CA . VAL A 1 126 ? -20.178 -7.544 -6.442 1.00 67.81 126 VAL A CA 1
ATOM 1022 C C . VAL A 1 126 ? -19.362 -8.082 -7.627 1.00 67.81 126 VAL A C 1
ATOM 1024 O O . VAL A 1 126 ? -19.216 -9.295 -7.766 1.00 67.81 126 VAL A O 1
ATOM 1027 N N . LYS A 1 127 ? -18.691 -7.215 -8.397 1.00 61.81 127 LYS A N 1
ATOM 1028 C CA . LYS A 1 127 ? -17.688 -7.578 -9.414 1.00 61.81 127 LYS A CA 1
ATOM 1029 C C . LYS A 1 127 ? -16.653 -6.454 -9.526 1.00 61.81 127 LYS A C 1
ATOM 1031 O O . LYS A 1 127 ? -17.077 -5.310 -9.673 1.00 61.81 127 LYS A O 1
ATOM 1036 N N . PRO A 1 128 ? -15.335 -6.721 -9.510 1.00 58.78 128 PRO A N 1
ATOM 1037 C CA . PRO A 1 128 ? -14.411 -5.768 -10.099 1.00 58.78 128 PRO A CA 1
ATOM 1038 C C . PRO A 1 128 ? -14.707 -5.764 -11.599 1.00 58.78 128 PRO A C 1
ATOM 1040 O O . PRO A 1 128 ? -14.396 -6.723 -12.308 1.00 58.78 128 PRO A O 1
ATOM 1043 N N . SER A 1 129 ? -15.378 -4.728 -12.096 1.00 55.59 129 SER A N 1
ATOM 1044 C CA . SER A 1 129 ? -15.326 -4.454 -13.522 1.00 55.59 129 SER A CA 1
ATOM 1045 C C . SER A 1 129 ? -13.880 -4.071 -13.807 1.00 55.59 129 SER A C 1
ATOM 1047 O O . SER A 1 129 ? -13.435 -2.970 -13.490 1.00 55.59 129 SER A O 1
ATOM 1049 N N . PHE A 1 130 ? -13.110 -5.009 -14.359 1.00 59.78 130 PHE A N 1
ATOM 1050 C CA . PHE A 1 130 ? -11.841 -4.690 -15.003 1.00 59.78 130 PHE A CA 1
ATOM 1051 C C . PHE A 1 130 ? -12.158 -3.882 -16.263 1.00 59.78 130 PHE A C 1
ATOM 1053 O O . PHE A 1 130 ? -12.078 -4.364 -17.389 1.00 59.78 130 PHE A O 1
ATOM 1060 N N . ASN A 1 131 ? -12.575 -2.638 -16.056 1.00 67.44 131 ASN A N 1
ATOM 1061 C CA . ASN A 1 131 ? -12.646 -1.642 -17.095 1.00 67.44 131 ASN A CA 1
ATOM 1062 C C . ASN A 1 131 ? -11.195 -1.269 -17.373 1.00 67.44 131 ASN A C 1
ATOM 1064 O O . ASN A 1 131 ? -10.617 -0.447 -16.665 1.00 67.44 131 ASN A O 1
ATOM 1068 N N . LEU A 1 132 ? -10.584 -1.937 -18.354 1.00 74.88 132 LEU A N 1
ATOM 1069 C CA . LEU A 1 132 ? -9.309 -1.495 -18.904 1.00 74.88 132 LEU A CA 1
ATOM 1070 C C . LEU A 1 132 ? -9.501 -0.031 -19.311 1.00 74.88 132 LEU A C 1
ATOM 1072 O O . LEU A 1 132 ? -10.341 0.239 -20.176 1.00 74.88 132 LEU A O 1
ATOM 1076 N N . PRO A 1 133 ? -8.806 0.925 -18.670 1.00 78.62 133 PRO A N 1
ATOM 1077 C CA . PRO A 1 133 ? -8.964 2.314 -19.045 1.00 78.62 133 PRO A CA 1
ATOM 1078 C C . PRO A 1 133 ? -8.571 2.456 -20.523 1.00 78.62 133 PRO A C 1
ATOM 1080 O O . PRO A 1 133 ? -7.672 1.747 -20.985 1.00 78.62 133 PRO A O 1
ATOM 1083 N N . PRO A 1 134 ? -9.196 3.365 -21.292 1.00 79.88 134 PRO A N 1
ATOM 1084 C CA . PRO A 1 134 ? -8.867 3.554 -22.707 1.00 79.88 134 PRO A CA 1
ATOM 1085 C C . PRO A 1 134 ? -7.364 3.776 -22.966 1.00 79.88 134 PRO A C 1
ATOM 1087 O O . PRO A 1 134 ? -6.842 3.396 -24.013 1.00 79.88 134 PRO A O 1
ATOM 1090 N N . SER A 1 135 ? -6.638 4.316 -21.980 1.00 81.62 135 SER A N 1
ATOM 1091 C CA . SER A 1 135 ? -5.179 4.464 -21.999 1.00 81.62 135 SER A CA 1
ATOM 1092 C C . SER A 1 135 ? -4.417 3.134 -22.093 1.00 81.62 135 SER A C 1
ATOM 1094 O O . SER A 1 135 ? -3.375 3.081 -22.746 1.00 81.62 135 SER A O 1
ATOM 1096 N N . SER A 1 136 ? -4.929 2.042 -21.515 1.00 87.25 136 SER A N 1
ATOM 1097 C CA . SER A 1 136 ? -4.303 0.714 -21.580 1.00 87.25 136 SER A CA 1
ATOM 1098 C C . SER A 1 136 ? -4.263 0.158 -23.003 1.00 87.25 136 SER A C 1
ATOM 1100 O O . SER A 1 136 ? -3.283 -0.485 -23.378 1.00 87.25 136 SER A O 1
ATOM 1102 N N . ILE A 1 137 ? -5.282 0.449 -23.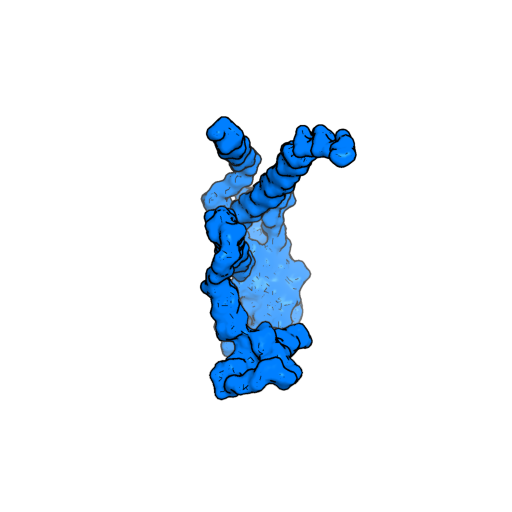817 1.00 89.31 137 ILE A N 1
ATOM 1103 C CA . ILE A 1 137 ? -5.323 0.049 -25.232 1.00 89.31 137 ILE A CA 1
ATOM 1104 C C . ILE A 1 137 ? -4.209 0.763 -26.006 1.00 89.31 137 ILE A C 1
ATOM 1106 O O . ILE A 1 137 ? -3.482 0.130 -26.769 1.00 89.31 137 ILE A O 1
ATOM 1110 N N . GLY A 1 138 ? -4.021 2.065 -25.759 1.00 91.19 138 GLY A N 1
ATOM 1111 C CA . GLY A 1 138 ? -2.949 2.849 -26.377 1.00 91.19 138 GLY A CA 1
ATOM 1112 C C . GLY A 1 138 ? -1.552 2.316 -26.044 1.00 91.19 138 GLY A C 1
ATOM 1113 O O . GLY A 1 138 ? -0.717 2.185 -26.938 1.00 91.19 138 GLY A O 1
ATOM 1114 N N . ILE A 1 139 ? -1.315 1.934 -24.783 1.00 92.00 139 ILE A N 1
ATOM 1115 C CA . ILE A 1 139 ? -0.046 1.322 -24.353 1.00 92.00 139 ILE A CA 1
ATOM 1116 C C . ILE A 1 139 ? 0.189 -0.005 -25.083 1.00 92.00 139 ILE A C 1
ATOM 1118 O O . ILE A 1 139 ? 1.285 -0.240 -25.589 1.00 92.00 139 ILE A O 1
ATOM 1122 N N . LEU A 1 140 ? -0.835 -0.857 -25.182 1.00 92.25 140 LEU A N 1
ATOM 1123 C CA . LEU A 1 140 ? -0.722 -2.156 -25.843 1.00 92.25 140 LEU A CA 1
ATOM 1124 C C . LEU A 1 140 ? -0.428 -2.016 -27.345 1.00 92.25 140 LEU A C 1
ATOM 1126 O O . LEU A 1 140 ? 0.455 -2.700 -27.863 1.00 92.25 140 LEU A O 1
ATOM 1130 N N . LEU A 1 141 ? -1.098 -1.082 -28.028 1.00 94.06 141 LEU A N 1
ATOM 1131 C CA . LEU A 1 141 ? -0.833 -0.764 -29.435 1.00 94.06 141 LEU A CA 1
ATOM 1132 C C . LEU A 1 141 ? 0.578 -0.209 -29.648 1.00 94.06 141 LEU A C 1
ATOM 1134 O O . LEU A 1 141 ? 1.252 -0.595 -30.602 1.00 94.06 141 LEU A O 1
ATOM 1138 N N . TYR A 1 142 ? 1.051 0.659 -28.752 1.00 93.38 142 TYR A N 1
ATOM 1139 C CA . TYR A 1 142 ? 2.410 1.191 -28.816 1.00 93.38 142 TYR A CA 1
ATOM 1140 C C . TYR A 1 142 ? 3.465 0.094 -28.623 1.00 93.38 142 TYR A C 1
ATOM 1142 O O . TYR A 1 142 ? 4.414 0.012 -29.401 1.00 93.38 142 TYR A O 1
ATOM 1150 N N . ILE A 1 143 ? 3.285 -0.789 -27.633 1.00 94.25 143 ILE A N 1
ATOM 1151 C CA . ILE A 1 143 ? 4.183 -1.931 -27.409 1.00 94.25 143 ILE A CA 1
ATOM 1152 C C . ILE A 1 143 ? 4.207 -2.833 -28.649 1.00 94.25 143 ILE A C 1
ATOM 1154 O O . ILE A 1 143 ? 5.286 -3.191 -29.121 1.00 94.25 143 ILE A O 1
ATOM 1158 N N . LEU A 1 144 ? 3.039 -3.147 -29.220 1.00 95.44 144 LEU A N 1
ATOM 1159 C CA . LEU A 1 144 ? 2.938 -3.942 -30.443 1.00 95.44 144 LEU A CA 1
ATOM 1160 C C . LEU A 1 144 ? 3.676 -3.278 -31.615 1.00 95.44 144 LEU A C 1
ATOM 1162 O O . LEU A 1 144 ? 4.455 -3.934 -32.305 1.00 95.44 144 LEU A O 1
ATOM 1166 N N . PHE A 1 145 ? 3.490 -1.970 -31.807 1.00 93.88 145 PHE A N 1
ATOM 1167 C CA . PHE A 1 145 ? 4.189 -1.197 -32.832 1.00 93.88 145 PHE A CA 1
ATOM 1168 C C . PHE A 1 145 ? 5.716 -1.254 -32.665 1.00 93.88 145 PHE A C 1
ATOM 1170 O O . PHE A 1 145 ? 6.431 -1.499 -33.636 1.00 93.88 145 PHE A O 1
ATOM 1177 N N . VAL A 1 146 ? 6.223 -1.098 -31.438 1.00 94.69 146 VAL A N 1
ATOM 1178 C CA . VAL A 1 146 ? 7.661 -1.177 -31.130 1.00 94.69 146 VAL A CA 1
ATOM 1179 C C . VAL A 1 146 ? 8.225 -2.577 -31.405 1.00 94.69 146 VAL A C 1
ATOM 1181 O O . VAL A 1 146 ? 9.324 -2.703 -31.957 1.00 94.69 146 VAL A O 1
ATOM 1184 N N . VAL A 1 147 ? 7.481 -3.638 -31.076 1.00 94.25 147 VAL A N 1
ATOM 1185 C CA . VAL A 1 147 ? 7.874 -5.025 -31.381 1.00 94.25 147 VAL A CA 1
ATOM 1186 C C . VAL A 1 147 ? 7.944 -5.246 -32.892 1.00 94.25 147 VAL A C 1
ATOM 1188 O O . VAL A 1 147 ? 8.970 -5.720 -33.383 1.00 94.25 147 VAL A O 1
ATOM 1191 N N . ILE A 1 148 ? 6.918 -4.831 -33.644 1.00 92.19 148 ILE A N 1
ATOM 1192 C CA . ILE A 1 148 ? 6.894 -4.942 -35.112 1.00 92.19 148 ILE A CA 1
ATOM 1193 C C . ILE A 1 148 ? 8.058 -4.161 -35.730 1.00 92.19 148 ILE A C 1
ATOM 1195 O O . ILE A 1 148 ? 8.796 -4.710 -36.547 1.00 92.19 148 ILE A O 1
ATOM 1199 N N . ALA A 1 149 ? 8.280 -2.911 -35.312 1.00 91.31 149 ALA A N 1
ATOM 1200 C CA . ALA A 1 149 ? 9.391 -2.092 -35.795 1.00 91.31 149 ALA A CA 1
ATOM 1201 C C . ALA A 1 149 ? 10.754 -2.758 -35.534 1.00 91.31 149 ALA A C 1
ATOM 1203 O O . ALA A 1 149 ? 11.632 -2.739 -36.398 1.00 91.31 149 ALA A O 1
ATOM 1204 N N . THR A 1 150 ? 10.914 -3.399 -34.372 1.00 92.19 150 THR A N 1
ATOM 1205 C CA . THR A 1 150 ? 12.131 -4.139 -34.009 1.00 92.19 150 THR A CA 1
ATOM 1206 C C . THR A 1 150 ? 12.314 -5.398 -34.865 1.00 92.19 150 THR A C 1
ATOM 1208 O O . THR A 1 150 ? 13.420 -5.650 -35.340 1.00 92.19 150 THR A O 1
ATOM 1211 N N . MET A 1 151 ? 11.248 -6.168 -35.116 1.00 90.31 151 MET A N 1
ATOM 1212 C CA . MET A 1 151 ? 11.292 -7.353 -35.986 1.00 90.31 151 MET A CA 1
ATOM 1213 C C . MET A 1 151 ? 11.603 -6.989 -37.441 1.00 90.31 151 MET A C 1
ATOM 1215 O O . MET A 1 151 ? 12.402 -7.666 -38.087 1.00 90.31 151 MET A O 1
ATOM 1219 N N . VAL A 1 152 ? 11.003 -5.911 -37.957 1.00 89.25 152 VAL A N 1
ATOM 1220 C CA . VAL A 1 152 ? 11.240 -5.436 -39.327 1.00 89.25 152 VAL A CA 1
ATOM 1221 C C . VAL A 1 152 ? 12.685 -4.970 -39.502 1.00 89.25 152 VAL A C 1
ATOM 1223 O O . VAL A 1 152 ? 13.330 -5.387 -40.459 1.00 89.25 152 VAL A O 1
ATOM 1226 N N . ASP A 1 153 ? 13.224 -4.176 -38.568 1.00 87.75 153 ASP A N 1
ATOM 1227 C CA . ASP A 1 153 ? 14.631 -3.734 -38.597 1.00 87.75 153 ASP A CA 1
ATOM 1228 C C . ASP A 1 153 ? 15.620 -4.906 -38.461 1.00 87.75 153 ASP A C 1
ATOM 1230 O O . ASP A 1 153 ? 16.718 -4.849 -39.012 1.00 87.75 153 ASP A O 1
ATOM 1234 N N . HIS A 1 154 ? 15.239 -5.978 -37.755 1.00 85.75 154 HIS A N 1
ATOM 1235 C CA . HIS A 1 154 ? 16.061 -7.181 -37.629 1.00 85.75 154 HIS A CA 1
ATOM 1236 C C . HIS A 1 154 ? 16.071 -8.028 -38.911 1.00 85.75 154 HIS A C 1
ATOM 1238 O O . HIS A 1 154 ? 17.135 -8.442 -39.370 1.00 85.75 154 HIS A O 1
ATOM 1244 N N . ASN A 1 155 ? 14.893 -8.291 -39.485 1.00 84.44 155 ASN A N 1
ATOM 1245 C CA . ASN A 1 155 ? 14.727 -9.268 -40.565 1.00 84.44 155 ASN A CA 1
ATOM 1246 C C . ASN A 1 155 ? 14.930 -8.671 -41.959 1.00 84.44 155 ASN A C 1
ATOM 1248 O O . ASN A 1 155 ? 15.391 -9.363 -42.865 1.00 84.44 155 ASN A O 1
ATOM 1252 N N . TYR A 1 156 ? 14.624 -7.389 -42.143 1.00 79.00 156 TYR A N 1
ATOM 1253 C CA . TYR A 1 156 ? 14.747 -6.725 -43.431 1.00 79.00 156 TYR A CA 1
ATOM 1254 C C . TYR A 1 156 ? 15.879 -5.702 -43.381 1.00 79.00 156 TYR A C 1
ATOM 1256 O O . TYR A 1 156 ? 15.810 -4.697 -42.675 1.00 79.00 156 TYR A O 1
ATOM 1264 N N . LYS A 1 157 ? 16.903 -5.886 -44.225 1.00 68.00 157 LYS A N 1
ATOM 1265 C CA . LYS A 1 157 ? 17.837 -4.806 -44.584 1.00 68.00 157 LYS A CA 1
ATOM 1266 C C . LYS A 1 157 ? 17.112 -3.797 -45.484 1.00 68.00 157 LYS A C 1
ATOM 1268 O O . LYS A 1 157 ? 17.456 -3.637 -46.650 1.00 68.00 157 LYS A O 1
ATOM 1273 N N . MET A 1 158 ? 16.075 -3.137 -44.959 1.00 65.81 158 MET A N 1
ATOM 1274 C CA . MET A 1 158 ? 15.348 -2.103 -45.692 1.00 65.81 158 MET A CA 1
ATOM 1275 C C . MET A 1 158 ? 16.326 -1.002 -46.102 1.00 65.81 158 MET A C 1
ATOM 1277 O O . MET A 1 158 ? 17.064 -0.455 -45.263 1.00 65.81 158 MET A O 1
ATOM 1281 N N . SER A 1 159 ? 16.305 -0.683 -47.399 1.00 63.62 159 SER A N 1
ATOM 1282 C CA . SER A 1 159 ? 17.075 0.401 -48.006 1.00 63.62 159 SER A CA 1
ATOM 1283 C C . SER A 1 159 ? 16.925 1.689 -47.194 1.00 63.62 159 SER A C 1
ATOM 1285 O O . SER A 1 159 ? 15.853 2.005 -46.676 1.00 63.62 159 SER A O 1
ATOM 1287 N N . SER A 1 160 ? 18.015 2.443 -47.034 1.00 63.59 160 SER A N 1
ATOM 1288 C CA . SER A 1 160 ? 18.020 3.698 -46.269 1.00 63.59 160 SER A CA 1
ATOM 1289 C C . SER A 1 160 ? 17.141 4.791 -46.874 1.00 63.59 160 SER A C 1
ATOM 1291 O O . SER A 1 160 ? 16.886 5.786 -46.197 1.00 63.59 160 SER A O 1
ATOM 1293 N N . ASN A 1 161 ? 16.704 4.624 -48.123 1.00 73.12 161 ASN A N 1
ATOM 1294 C CA . ASN A 1 161 ? 15.976 5.647 -48.866 1.00 73.12 161 ASN A CA 1
ATOM 1295 C C . ASN A 1 161 ? 14.455 5.541 -48.717 1.00 73.12 161 ASN A C 1
ATOM 1297 O O . ASN A 1 161 ? 13.766 6.504 -49.036 1.00 73.12 161 ASN A O 1
ATOM 1301 N N . ASP A 1 162 ? 13.940 4.435 -48.176 1.00 82.38 162 ASP A N 1
ATOM 1302 C CA . ASP A 1 162 ? 12.509 4.274 -47.930 1.00 82.38 162 ASP A CA 1
ATOM 1303 C C . ASP A 1 162 ? 12.076 4.981 -46.630 1.00 82.38 162 ASP A C 1
ATOM 1305 O O . ASP A 1 162 ? 12.719 4.855 -45.581 1.00 82.38 162 ASP A O 1
ATOM 1309 N N . ILE A 1 163 ? 10.977 5.736 -46.701 1.00 82.81 163 ILE A N 1
ATOM 1310 C CA . ILE A 1 163 ? 10.407 6.512 -45.591 1.00 82.81 163 ILE A CA 1
ATOM 1311 C C . ILE A 1 163 ? 9.978 5.570 -44.463 1.00 82.81 163 ILE A C 1
ATOM 1313 O O . ILE A 1 163 ? 10.293 5.825 -43.299 1.00 82.81 163 ILE A O 1
ATOM 1317 N N . ILE A 1 164 ? 9.341 4.446 -44.808 1.00 79.62 164 ILE A N 1
ATOM 1318 C CA . ILE A 1 164 ? 8.896 3.439 -43.835 1.00 79.62 164 ILE A CA 1
ATOM 1319 C C . ILE A 1 164 ? 10.111 2.855 -43.113 1.00 79.62 164 ILE A C 1
ATOM 1321 O O . ILE A 1 164 ? 10.137 2.794 -41.885 1.00 79.62 164 ILE A O 1
ATOM 1325 N N . GLY A 1 165 ? 11.163 2.527 -43.867 1.00 82.19 165 GLY A N 1
ATOM 1326 C CA . GLY A 1 165 ? 12.429 2.053 -43.319 1.00 82.19 165 GLY A CA 1
ATOM 1327 C C . GLY A 1 165 ? 13.109 3.061 -42.386 1.00 82.19 165 GLY A C 1
ATOM 1328 O O . GLY A 1 165 ? 13.733 2.656 -41.410 1.00 82.19 165 GLY A O 1
ATOM 1329 N N . LYS A 1 166 ? 13.010 4.372 -42.646 1.00 83.81 166 LYS A N 1
ATOM 1330 C CA . LYS A 1 166 ? 13.552 5.407 -41.745 1.00 83.81 166 LYS A CA 1
ATOM 1331 C C . LYS A 1 166 ? 12.775 5.474 -40.432 1.00 83.81 166 LYS A C 1
ATOM 1333 O O . LYS A 1 166 ? 13.398 5.494 -39.374 1.00 83.81 166 LYS A O 1
ATOM 1338 N N . VAL A 1 167 ? 11.442 5.475 -40.492 1.00 84.75 167 VAL A N 1
ATOM 1339 C CA . VAL A 1 167 ? 10.591 5.560 -39.295 1.00 84.75 167 VAL A CA 1
ATOM 1340 C C . VAL A 1 167 ? 10.757 4.317 -38.420 1.00 84.75 167 VAL A C 1
ATOM 1342 O O . VAL A 1 167 ? 11.036 4.450 -37.231 1.00 84.75 167 VAL A O 1
ATOM 1345 N N . THR A 1 168 ? 10.691 3.109 -38.987 1.00 85.00 168 THR A N 1
ATOM 1346 C CA . THR A 1 168 ? 10.834 1.856 -38.216 1.00 85.00 168 THR A CA 1
ATOM 1347 C C . THR A 1 168 ? 12.188 1.752 -37.511 1.00 85.00 168 THR A C 1
ATOM 1349 O O . THR A 1 168 ? 12.256 1.326 -36.358 1.00 85.00 168 THR A O 1
ATOM 1352 N N . LYS A 1 169 ? 13.265 2.248 -38.134 1.00 86.38 169 LYS A N 1
ATOM 1353 C CA . LYS A 1 169 ? 14.606 2.306 -37.524 1.00 86.38 169 LYS A CA 1
ATOM 1354 C C . LYS A 1 169 ? 14.664 3.155 -36.252 1.00 86.38 169 LYS A C 1
ATOM 1356 O O . LYS A 1 169 ? 15.481 2.849 -35.386 1.00 86.38 169 LYS A O 1
ATOM 1361 N N . HIS A 1 170 ? 13.837 4.195 -36.126 1.00 89.25 170 HIS A N 1
ATOM 1362 C CA . HIS A 1 170 ? 13.790 5.035 -34.923 1.00 89.25 170 HIS A CA 1
ATOM 1363 C C . HIS A 1 170 ? 13.076 4.365 -33.747 1.00 89.25 170 HIS A C 1
ATOM 1365 O O . HIS A 1 170 ? 13.395 4.672 -32.600 1.00 89.25 170 HIS A O 1
ATOM 1371 N N . PHE A 1 171 ? 12.160 3.436 -34.017 1.00 91.62 171 PHE A N 1
ATOM 1372 C CA . PHE A 1 171 ? 11.401 2.720 -32.988 1.00 91.62 171 PHE A CA 1
ATOM 1373 C C . PHE A 1 171 ? 11.941 1.311 -32.695 1.00 91.62 171 PHE A C 1
ATOM 1375 O O . PHE A 1 171 ? 11.515 0.685 -31.729 1.00 91.62 171 PHE A O 1
ATOM 1382 N N . SER A 1 172 ? 12.918 0.826 -33.469 1.00 92.25 172 SER A N 1
ATOM 1383 C CA . SER A 1 172 ? 13.615 -0.441 -33.208 1.00 92.25 172 SER A CA 1
ATOM 1384 C C . SER A 1 172 ? 14.385 -0.398 -31.884 1.00 92.25 172 SER A C 1
ATOM 1386 O O . SER A 1 172 ? 15.371 0.336 -31.732 1.00 92.25 172 SER A O 1
ATOM 1388 N N . LEU A 1 173 ? 13.980 -1.246 -30.933 1.00 91.69 173 LEU A N 1
ATOM 1389 C CA . LEU A 1 173 ? 14.650 -1.376 -29.638 1.00 91.69 173 LEU A CA 1
ATOM 1390 C C . LEU A 1 173 ? 16.086 -1.864 -29.804 1.00 91.69 173 LEU A C 1
ATOM 1392 O O . LEU A 1 173 ? 16.988 -1.297 -29.200 1.00 91.69 173 LEU A O 1
ATOM 1396 N N . ALA A 1 174 ? 16.334 -2.856 -30.664 1.00 88.62 174 ALA A N 1
ATOM 1397 C CA . ALA A 1 174 ? 17.669 -3.429 -30.849 1.00 88.62 174 ALA A CA 1
ATOM 1398 C C . ALA A 1 174 ? 18.679 -2.397 -31.379 1.00 88.62 174 ALA A C 1
ATOM 1400 O O . ALA A 1 174 ? 19.844 -2.356 -30.968 1.00 88.62 174 ALA A O 1
ATOM 1401 N N . ARG A 1 175 ? 18.250 -1.537 -32.307 1.00 88.56 175 ARG A N 1
ATOM 1402 C CA . ARG A 1 175 ? 19.099 -0.475 -32.854 1.00 88.56 175 ARG A CA 1
ATOM 1403 C C . ARG A 1 175 ? 19.306 0.660 -31.860 1.00 88.56 175 ARG A C 1
ATOM 1405 O O . ARG A 1 175 ? 20.446 1.095 -31.698 1.00 88.56 175 ARG A O 1
ATOM 1412 N N . ASN A 1 176 ? 18.247 1.100 -31.184 1.00 89.69 176 ASN A N 1
ATOM 1413 C CA . ASN A 1 176 ? 18.346 2.120 -30.142 1.00 89.69 176 ASN A CA 1
ATOM 1414 C C . ASN A 1 176 ? 19.233 1.653 -28.988 1.00 89.69 176 ASN A C 1
ATOM 1416 O O . ASN A 1 176 ? 20.116 2.394 -28.572 1.00 89.69 176 ASN A O 1
ATOM 1420 N N . PHE A 1 177 ? 19.093 0.401 -28.559 1.00 89.81 177 PHE A N 1
ATOM 1421 C CA . PHE A 1 177 ? 19.944 -0.214 -27.547 1.00 89.81 177 PHE A CA 1
ATOM 1422 C C . PHE A 1 177 ? 21.412 -0.193 -27.987 1.00 89.81 177 PHE A C 1
ATOM 1424 O O . PHE A 1 177 ? 22.249 0.404 -27.319 1.00 89.81 177 PHE A O 1
ATOM 1431 N N . ARG A 1 178 ? 21.739 -0.707 -29.183 1.00 89.50 178 ARG A N 1
ATOM 1432 C CA . ARG A 1 178 ? 23.114 -0.631 -29.719 1.00 89.50 178 ARG A CA 1
ATOM 1433 C C . ARG A 1 178 ? 23.646 0.801 -29.812 1.00 89.50 178 ARG A C 1
ATOM 1435 O O . ARG A 1 178 ? 24.838 1.012 -29.618 1.00 89.50 178 ARG A O 1
ATOM 1442 N N . LYS A 1 179 ? 22.793 1.780 -30.124 1.00 87.62 179 LYS A N 1
ATOM 1443 C CA . LYS A 1 179 ? 23.171 3.199 -30.168 1.00 87.62 179 LYS A CA 1
ATOM 1444 C C . LYS A 1 179 ? 23.467 3.754 -28.771 1.00 87.62 179 LYS A C 1
ATOM 1446 O O . LYS A 1 179 ? 24.436 4.488 -28.638 1.00 87.62 179 LYS A O 1
ATOM 1451 N N . ILE A 1 180 ? 22.680 3.385 -27.760 1.00 83.31 180 ILE A N 1
ATOM 1452 C CA . ILE A 1 180 ? 22.884 3.784 -26.358 1.00 83.31 180 ILE A CA 1
ATOM 1453 C C . ILE A 1 180 ? 24.208 3.225 -25.820 1.00 83.31 180 ILE A C 1
ATOM 1455 O O . ILE A 1 180 ? 24.939 3.940 -25.143 1.00 83.31 180 ILE A O 1
ATOM 1459 N N . PHE A 1 181 ? 24.556 1.983 -26.171 1.00 84.44 181 PHE A N 1
ATOM 1460 C CA . PHE A 1 181 ? 25.801 1.343 -25.724 1.00 84.44 181 PHE A CA 1
ATOM 1461 C C . PHE A 1 181 ? 27.022 1.633 -26.611 1.00 84.44 181 PHE A C 1
ATOM 1463 O O . PHE A 1 181 ? 28.124 1.177 -26.306 1.00 84.44 181 PHE A O 1
ATOM 1470 N N . ARG A 1 182 ? 26.874 2.396 -27.702 1.00 89.56 182 ARG A N 1
ATOM 1471 C CA . ARG A 1 182 ? 28.022 2.846 -28.498 1.00 89.56 182 ARG A CA 1
ATOM 1472 C C . ARG A 1 182 ? 28.711 4.003 -27.791 1.00 89.56 182 ARG A C 1
ATOM 1474 O O . ARG A 1 182 ? 28.106 5.045 -27.568 1.00 89.56 182 ARG A O 1
ATOM 1481 N N . THR A 1 183 ? 29.997 3.841 -27.504 1.00 83.50 183 THR A N 1
ATOM 1482 C CA . THR A 1 183 ? 30.836 4.905 -26.955 1.00 83.50 183 THR A CA 1
ATOM 1483 C C . THR A 1 183 ? 31.179 5.923 -28.050 1.00 83.50 183 THR A C 1
ATOM 1485 O O . THR A 1 183 ? 31.773 5.557 -29.067 1.00 83.50 183 THR A O 1
ATOM 1488 N N . PRO A 1 184 ? 30.821 7.209 -27.887 1.00 85.25 184 PRO A N 1
ATOM 1489 C CA . PRO A 1 184 ? 31.295 8.263 -28.770 1.00 85.25 184 PRO A CA 1
ATOM 1490 C C . PRO A 1 184 ? 32.828 8.332 -28.764 1.00 85.25 184 PRO A C 1
ATOM 1492 O O . PRO A 1 184 ? 33.471 8.315 -27.711 1.00 85.25 184 PRO A O 1
ATOM 1495 N N . SER A 1 185 ? 33.426 8.433 -29.949 1.00 86.81 185 SER A N 1
ATOM 1496 C CA . SER A 1 185 ? 34.877 8.568 -30.125 1.00 86.81 185 SER A CA 1
ATOM 1497 C C . SER A 1 185 ? 35.364 10.021 -30.070 1.00 86.81 185 SER A C 1
ATOM 1499 O O . SER A 1 185 ? 36.537 10.277 -30.320 1.00 86.81 185 SER A O 1
ATOM 1501 N N . THR A 1 186 ? 34.490 10.983 -29.756 1.00 93.06 186 THR A N 1
ATOM 1502 C CA . THR A 1 186 ? 34.861 12.402 -29.671 1.00 93.06 186 THR A CA 1
ATOM 1503 C C . THR A 1 186 ? 35.783 12.654 -28.475 1.00 93.06 186 THR A C 1
ATOM 1505 O O . THR A 1 186 ? 35.583 12.096 -27.394 1.00 93.06 186 THR A O 1
ATOM 1508 N N . SER A 1 187 ? 36.797 13.507 -28.652 1.00 92.44 187 SER A N 1
ATOM 1509 C CA . SER A 1 187 ? 37.779 13.852 -27.608 1.00 92.44 187 SER A CA 1
ATOM 1510 C C . SER A 1 187 ? 37.120 14.369 -26.328 1.00 92.44 187 SER A C 1
ATOM 1512 O O . SER A 1 187 ? 37.535 14.016 -25.225 1.00 92.44 187 SER A O 1
ATOM 1514 N N . ASP A 1 188 ? 36.049 15.148 -26.468 1.00 88.50 188 ASP A N 1
ATOM 1515 C CA . ASP A 1 188 ? 35.334 15.743 -25.338 1.00 88.50 188 ASP A CA 1
ATOM 1516 C C . ASP A 1 188 ? 34.562 14.696 -24.536 1.00 88.50 188 ASP A C 1
ATOM 1518 O O . ASP A 1 188 ? 34.555 14.734 -23.305 1.00 88.50 188 ASP A O 1
ATOM 1522 N N . TYR A 1 189 ? 33.985 13.694 -25.213 1.00 87.69 189 TYR A N 1
ATOM 1523 C CA . TYR A 1 189 ? 33.349 12.571 -24.530 1.00 87.69 189 TYR A CA 1
ATOM 1524 C C . TYR A 1 189 ? 34.367 11.812 -23.681 1.00 87.69 189 TYR A C 1
ATOM 1526 O O . TYR A 1 189 ? 34.077 11.500 -22.530 1.00 87.69 189 TYR A O 1
ATOM 1534 N N . GLN A 1 190 ? 35.573 11.570 -24.211 1.00 89.56 190 GLN A N 1
ATOM 1535 C CA . GLN A 1 190 ? 36.643 10.882 -23.480 1.00 89.56 190 GLN A CA 1
ATOM 1536 C C . GLN A 1 190 ? 37.031 11.624 -22.194 1.00 89.56 190 GLN A C 1
ATOM 1538 O O . GLN A 1 190 ? 37.197 10.984 -21.157 1.00 89.56 190 GLN A O 1
ATOM 1543 N N . ARG A 1 191 ? 37.101 12.962 -22.239 1.00 90.75 191 ARG A N 1
ATOM 1544 C CA . ARG A 1 191 ? 37.401 13.811 -21.072 1.00 90.75 191 ARG A CA 1
ATOM 1545 C C . ARG A 1 191 ? 36.280 13.801 -20.025 1.00 90.75 191 ARG A C 1
ATOM 1547 O O . ARG A 1 191 ? 36.562 13.836 -18.833 1.00 90.75 191 ARG A O 1
ATOM 1554 N N . LEU A 1 192 ? 35.019 13.702 -20.451 1.00 91.00 192 LEU A N 1
ATOM 1555 C CA . LEU A 1 192 ? 33.837 13.754 -19.575 1.00 91.00 192 LEU A CA 1
ATOM 1556 C C . LEU A 1 192 ? 33.330 12.377 -19.105 1.00 91.00 192 LEU A C 1
ATOM 1558 O O . LEU A 1 192 ? 32.320 12.308 -18.401 1.00 91.00 192 LEU A O 1
ATOM 1562 N N . LYS A 1 193 ? 34.009 11.276 -19.454 1.00 87.19 193 LYS A N 1
ATOM 1563 C CA . LYS A 1 193 ? 33.592 9.903 -19.101 1.00 87.19 193 LYS A CA 1
ATOM 1564 C C . LYS A 1 193 ? 33.310 9.714 -17.612 1.00 87.19 193 LYS A C 1
ATOM 1566 O O . LYS A 1 193 ? 32.305 9.101 -17.262 1.00 87.19 193 LYS A O 1
ATOM 1571 N N . CYS A 1 194 ? 34.170 10.256 -16.750 1.00 88.44 194 CYS A N 1
ATOM 1572 C CA . CYS A 1 194 ? 34.014 10.143 -15.299 1.00 88.44 194 CYS A CA 1
ATOM 1573 C C . CYS A 1 194 ? 32.704 10.795 -14.821 1.00 88.44 194 CYS A C 1
ATOM 1575 O O . CYS A 1 194 ? 31.922 10.174 -14.104 1.00 88.44 194 CYS A O 1
ATOM 1577 N N . ILE A 1 195 ? 32.403 12.002 -15.313 1.00 88.62 195 ILE A N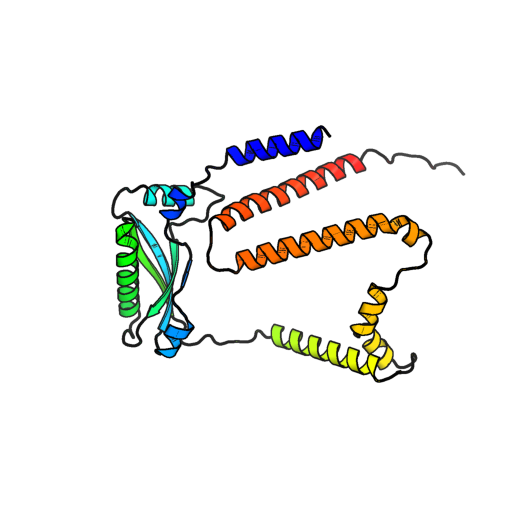 1
ATOM 1578 C CA . ILE A 1 195 ? 31.180 12.743 -14.967 1.00 88.62 195 ILE A CA 1
ATOM 1579 C C . ILE A 1 195 ? 29.928 11.996 -15.449 1.00 88.62 195 ILE A C 1
ATOM 1581 O O . ILE A 1 195 ? 28.949 11.882 -14.711 1.00 88.62 195 ILE A O 1
ATOM 1585 N N . GLN A 1 196 ? 29.956 11.439 -16.664 1.00 84.50 196 GLN A N 1
ATOM 1586 C CA . GLN A 1 196 ? 28.840 10.641 -17.186 1.00 84.50 196 GLN A CA 1
ATOM 1587 C C . GLN A 1 196 ? 28.639 9.338 -16.396 1.00 84.50 196 GLN A C 1
ATOM 1589 O O . GLN A 1 196 ? 27.500 8.920 -16.173 1.00 84.50 196 GLN A O 1
ATOM 1594 N N . GLY A 1 197 ? 29.729 8.722 -15.926 1.00 85.44 197 GLY A N 1
ATOM 1595 C CA . GLY A 1 197 ? 29.687 7.571 -15.026 1.00 85.44 197 GLY A CA 1
ATOM 1596 C C . GLY A 1 197 ? 28.991 7.905 -13.708 1.00 85.44 197 GLY A C 1
ATOM 1597 O O . GLY A 1 197 ? 28.033 7.226 -13.340 1.00 85.44 197 GLY A O 1
ATOM 1598 N N . ILE A 1 198 ? 29.395 9.002 -13.056 1.00 84.06 198 ILE A N 1
ATOM 1599 C CA . ILE A 1 198 ? 28.762 9.493 -11.821 1.00 84.06 198 ILE A CA 1
ATOM 1600 C C . ILE A 1 198 ? 27.267 9.731 -12.044 1.00 84.06 198 ILE A C 1
ATOM 1602 O O . ILE A 1 198 ? 26.448 9.209 -11.296 1.00 84.06 198 ILE A O 1
ATOM 1606 N N . ARG A 1 199 ? 26.890 10.437 -13.117 1.00 83.31 199 ARG A N 1
ATOM 1607 C CA . ARG A 1 199 ? 25.478 10.692 -13.440 1.00 83.31 199 ARG A CA 1
ATOM 1608 C C . ARG A 1 199 ? 24.680 9.400 -13.608 1.00 83.31 199 ARG A C 1
ATOM 1610 O O . ARG A 1 199 ? 23.567 9.302 -13.100 1.00 83.31 199 ARG A O 1
ATOM 1617 N N . THR A 1 200 ? 25.243 8.411 -14.298 1.00 85.56 200 THR A N 1
ATOM 1618 C CA . THR A 1 200 ? 24.583 7.117 -14.525 1.00 85.56 200 THR A CA 1
ATOM 1619 C C . THR A 1 200 ? 24.370 6.366 -13.212 1.00 85.56 200 THR A C 1
ATOM 1621 O O . THR A 1 200 ? 23.275 5.854 -12.972 1.00 85.56 200 THR A O 1
ATOM 1624 N N . LEU A 1 201 ? 25.382 6.340 -12.339 1.00 78.94 201 LEU A N 1
ATOM 1625 C CA . LEU A 1 201 ? 25.284 5.725 -11.014 1.00 78.94 201 LEU A CA 1
ATOM 1626 C C . LEU A 1 201 ? 24.238 6.433 -10.147 1.00 78.94 201 LEU A C 1
ATOM 1628 O O . LEU A 1 201 ? 23.385 5.764 -9.569 1.00 78.94 201 LEU A O 1
ATOM 1632 N N . THR A 1 202 ? 24.233 7.769 -10.125 1.00 78.25 202 THR A N 1
ATOM 1633 C CA . THR A 1 202 ? 23.243 8.556 -9.378 1.00 78.25 202 THR A CA 1
ATOM 1634 C C . THR A 1 202 ? 21.825 8.308 -9.889 1.00 78.25 202 THR A C 1
ATOM 1636 O O . THR A 1 202 ? 20.937 8.004 -9.096 1.00 78.25 202 THR A O 1
ATOM 1639 N N . CYS A 1 203 ? 21.595 8.357 -11.207 1.00 82.19 203 CYS A N 1
ATOM 1640 C CA . CYS A 1 203 ? 20.282 8.056 -11.787 1.00 82.19 203 CYS A CA 1
ATOM 1641 C C . CYS A 1 203 ? 19.829 6.623 -11.470 1.00 82.19 203 CYS A C 1
ATOM 1643 O O . CYS A 1 203 ? 18.664 6.411 -11.144 1.00 82.19 203 CYS A O 1
ATOM 1645 N N . THR A 1 204 ? 20.740 5.648 -11.520 1.00 80.50 204 THR A N 1
ATOM 1646 C CA . THR A 1 204 ? 20.434 4.253 -11.167 1.00 80.50 204 THR A CA 1
ATOM 1647 C C . THR A 1 204 ? 20.053 4.128 -9.693 1.00 80.50 204 THR A C 1
ATOM 1649 O O . THR A 1 204 ? 19.049 3.494 -9.378 1.00 80.50 204 THR A O 1
ATOM 1652 N N . GLY A 1 205 ? 20.795 4.781 -8.793 1.00 80.56 205 GLY A N 1
ATOM 1653 C CA . GLY A 1 205 ? 20.478 4.823 -7.365 1.00 80.56 205 GLY A CA 1
ATOM 1654 C C . GLY A 1 205 ? 19.093 5.411 -7.096 1.00 80.56 205 GLY A C 1
ATOM 1655 O O . GLY A 1 205 ? 18.296 4.792 -6.397 1.00 80.56 205 GLY A O 1
ATOM 1656 N N . ILE A 1 206 ? 18.767 6.542 -7.728 1.00 82.44 206 ILE A N 1
ATOM 1657 C CA . ILE A 1 206 ? 17.442 7.175 -7.646 1.00 82.44 206 ILE A CA 1
ATOM 1658 C C . ILE A 1 206 ? 16.352 6.202 -8.114 1.00 82.44 206 ILE A C 1
ATOM 1660 O O . ILE A 1 206 ? 15.377 5.989 -7.397 1.00 82.44 206 ILE A O 1
ATOM 1664 N N . ILE A 1 207 ? 16.523 5.553 -9.272 1.00 83.44 207 ILE A N 1
ATOM 1665 C CA . ILE A 1 207 ? 15.547 4.581 -9.791 1.00 83.44 207 ILE A CA 1
ATOM 1666 C C . ILE A 1 207 ? 15.338 3.427 -8.804 1.00 83.44 207 ILE A C 1
ATOM 1668 O O . ILE A 1 207 ? 14.194 3.054 -8.541 1.00 83.44 207 ILE A O 1
ATOM 1672 N N . VAL A 1 208 ? 16.410 2.870 -8.234 1.00 79.19 208 VAL A N 1
ATOM 1673 C CA . VAL A 1 208 ? 16.322 1.779 -7.252 1.00 79.19 208 VAL A CA 1
ATOM 1674 C C . VAL A 1 208 ? 15.599 2.238 -5.988 1.00 79.19 208 VAL A C 1
ATOM 1676 O O . VAL A 1 208 ? 14.688 1.544 -5.539 1.00 79.19 208 VAL A O 1
ATOM 1679 N N . ILE A 1 209 ? 15.944 3.412 -5.451 1.00 80.44 209 ILE A N 1
ATOM 1680 C CA . ILE A 1 209 ? 15.295 3.990 -4.267 1.00 80.44 209 ILE A CA 1
ATOM 1681 C C . ILE A 1 209 ? 13.804 4.197 -4.535 1.00 80.44 209 ILE A C 1
ATOM 1683 O O . ILE A 1 209 ? 12.982 3.680 -3.786 1.00 80.44 209 ILE A O 1
ATOM 1687 N N . HIS A 1 210 ? 13.429 4.862 -5.631 1.00 79.62 210 HIS A N 1
ATOM 1688 C CA . HIS A 1 210 ? 12.021 5.083 -5.968 1.00 79.62 210 HIS A CA 1
ATOM 1689 C C . HIS A 1 210 ? 11.262 3.783 -6.216 1.00 79.62 210 HIS A C 1
ATOM 1691 O O . HIS A 1 210 ? 10.102 3.680 -5.825 1.00 79.62 210 HIS A O 1
ATOM 1697 N N . SER A 1 211 ? 11.893 2.783 -6.835 1.00 82.88 211 SER A N 1
ATOM 1698 C CA . SER A 1 211 ? 11.266 1.478 -7.068 1.00 82.88 211 SER A CA 1
ATOM 1699 C C . SER A 1 211 ? 11.033 0.734 -5.755 1.00 82.88 211 SER A C 1
ATOM 1701 O O . SER A 1 211 ? 9.968 0.154 -5.558 1.00 82.88 211 SER A O 1
ATOM 1703 N N . LYS A 1 212 ? 12.002 0.781 -4.832 1.00 76.62 212 LYS A N 1
ATOM 1704 C CA . LYS A 1 212 ? 11.886 0.180 -3.498 1.00 76.62 212 LYS A CA 1
ATOM 1705 C C . LYS A 1 212 ? 10.850 0.891 -2.645 1.00 76.62 212 LYS A C 1
ATOM 1707 O O . LYS A 1 212 ? 10.003 0.210 -2.082 1.00 76.62 212 LYS A O 1
ATOM 1712 N N . VAL A 1 213 ? 10.868 2.224 -2.624 1.00 75.75 213 VAL A N 1
ATOM 1713 C CA . VAL A 1 213 ? 9.831 3.035 -1.982 1.00 75.75 213 VAL A CA 1
ATOM 1714 C C . VAL A 1 213 ? 8.480 2.665 -2.577 1.00 75.75 213 VAL A C 1
ATOM 1716 O O . VAL A 1 213 ? 7.624 2.219 -1.840 1.00 75.75 213 VAL A O 1
ATOM 1719 N N . SER A 1 214 ? 8.297 2.719 -3.897 1.00 76.44 214 SER A N 1
ATOM 1720 C CA . SER A 1 214 ? 7.008 2.406 -4.535 1.00 76.44 214 SER A CA 1
ATOM 1721 C C . SER A 1 214 ? 6.510 0.994 -4.227 1.00 76.44 214 SER A C 1
ATOM 1723 O O . SER A 1 214 ? 5.335 0.827 -3.931 1.00 76.44 214 SER A O 1
ATOM 1725 N N . HIS A 1 215 ? 7.383 -0.018 -4.263 1.00 75.38 215 HIS A N 1
ATOM 1726 C CA . HIS A 1 215 ? 7.024 -1.386 -3.880 1.00 75.38 215 HIS A CA 1
ATOM 1727 C C . HIS A 1 215 ? 6.621 -1.483 -2.405 1.00 75.38 215 HIS A C 1
ATOM 1729 O O . HIS A 1 215 ? 5.668 -2.168 -2.049 1.00 75.38 215 HIS A O 1
ATOM 1735 N N . PHE A 1 216 ? 7.343 -0.776 -1.546 1.00 67.25 216 PHE A N 1
ATOM 1736 C CA . PHE A 1 216 ? 7.020 -0.691 -0.136 1.00 67.25 216 PHE A CA 1
ATOM 1737 C C . PHE A 1 216 ? 5.687 0.049 0.096 1.00 67.25 216 PHE A C 1
ATOM 1739 O O . PHE A 1 216 ? 4.886 -0.397 0.907 1.00 67.25 216 PHE A O 1
ATOM 1746 N N . LEU A 1 217 ? 5.393 1.108 -0.674 1.00 64.81 217 LEU A N 1
ATOM 1747 C CA . LEU A 1 217 ? 4.124 1.845 -0.621 1.00 64.81 217 LEU A CA 1
ATOM 1748 C C . LEU A 1 217 ? 2.928 0.999 -1.092 1.00 64.81 217 LEU A C 1
ATOM 1750 O O . LEU A 1 217 ? 1.806 1.235 -0.648 1.00 64.81 217 LEU A O 1
ATOM 1754 N N . THR A 1 218 ? 3.138 0.064 -2.024 1.00 67.62 218 THR A N 1
ATOM 1755 C CA . THR A 1 218 ? 2.066 -0.785 -2.570 1.00 67.62 218 THR A CA 1
ATOM 1756 C C . THR A 1 218 ? 1.813 -2.043 -1.752 1.00 67.62 218 THR A C 1
ATOM 1758 O O . THR A 1 218 ? 0.716 -2.595 -1.831 1.00 67.62 218 THR A O 1
ATOM 1761 N N . ASN A 1 219 ? 2.770 -2.489 -0.937 1.00 67.06 219 ASN A N 1
ATOM 1762 C CA . ASN A 1 219 ? 2.510 -3.537 0.041 1.00 67.06 219 ASN A CA 1
ATOM 1763 C C . ASN A 1 219 ? 1.591 -2.970 1.135 1.00 67.06 219 ASN A C 1
ATOM 1765 O O . ASN A 1 219 ? 1.984 -2.130 1.936 1.00 67.06 219 ASN A O 1
ATOM 1769 N N . HIS A 1 220 ? 0.338 -3.430 1.148 1.00 57.44 220 HIS A N 1
ATOM 1770 C CA . HIS A 1 220 ? -0.760 -2.895 1.967 1.00 57.44 220 HIS A CA 1
ATOM 1771 C C . HIS A 1 220 ? -0.590 -3.029 3.488 1.00 57.44 220 HIS A C 1
ATOM 1773 O O . HIS A 1 220 ? -1.420 -2.525 4.247 1.00 57.44 220 HIS A O 1
ATOM 1779 N N . GLU A 1 221 ? 0.473 -3.675 3.954 1.00 61.59 221 GLU A N 1
ATOM 1780 C CA . GLU A 1 221 ? 0.869 -3.612 5.352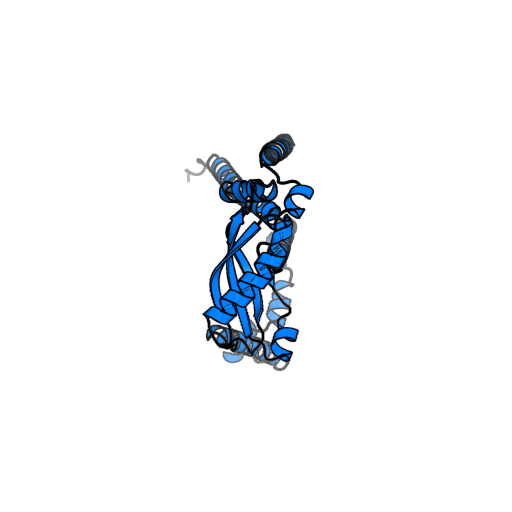 1.00 61.59 221 GLU A CA 1
ATOM 1781 C C . GLU A 1 221 ? 1.540 -2.257 5.580 1.00 61.59 221 GLU A C 1
ATOM 1783 O O . GLU A 1 221 ? 2.752 -2.122 5.423 1.00 61.59 221 GLU A O 1
ATOM 1788 N N . VAL A 1 222 ? 0.752 -1.235 5.932 1.00 59.56 222 VAL A N 1
ATOM 1789 C CA . VAL A 1 222 ? 1.302 0.035 6.428 1.00 59.56 222 VAL A CA 1
ATOM 1790 C C . VAL A 1 222 ? 2.014 -0.261 7.746 1.00 59.56 222 VAL A C 1
ATOM 1792 O O . VAL A 1 222 ? 1.422 -0.213 8.824 1.00 59.56 222 VAL A O 1
ATOM 1795 N N . LYS A 1 223 ? 3.283 -0.650 7.633 1.00 64.44 223 LYS A N 1
ATOM 1796 C CA . LYS A 1 223 ? 4.205 -0.870 8.743 1.00 64.44 223 LYS A CA 1
ATOM 1797 C C . LYS A 1 223 ? 4.723 0.470 9.243 1.00 64.44 223 LYS A C 1
ATOM 1799 O O . LYS A 1 223 ? 4.721 1.461 8.513 1.00 64.44 223 LYS A O 1
ATOM 1804 N N . ARG A 1 224 ? 5.223 0.476 10.480 1.00 65.31 224 ARG A N 1
ATOM 1805 C CA . ARG A 1 224 ? 5.962 1.592 11.091 1.00 65.31 224 ARG A CA 1
ATOM 1806 C C . ARG A 1 224 ? 7.025 2.162 10.145 1.00 65.31 224 ARG A C 1
ATOM 1808 O O . ARG A 1 224 ? 7.131 3.376 10.001 1.00 65.31 224 ARG A O 1
ATOM 1815 N N . GLU A 1 225 ? 7.708 1.277 9.420 1.00 66.56 225 GLU A N 1
ATOM 1816 C CA . GLU A 1 225 ? 8.698 1.603 8.388 1.00 66.56 225 GLU A CA 1
ATOM 1817 C C . GLU A 1 225 ? 8.188 2.637 7.358 1.00 66.56 225 GLU A C 1
ATOM 1819 O O . GLU A 1 225 ? 8.971 3.424 6.839 1.00 66.56 225 GLU A O 1
ATOM 1824 N N . PHE A 1 226 ? 6.878 2.720 7.091 1.00 69.19 226 PHE A N 1
ATOM 1825 C CA . PHE A 1 226 ? 6.305 3.729 6.196 1.00 69.19 226 PHE A CA 1
ATOM 1826 C C . PHE A 1 226 ? 6.347 5.138 6.781 1.00 69.19 226 PHE A C 1
ATOM 1828 O O . PHE A 1 226 ? 6.714 6.086 6.085 1.00 69.19 226 PHE A O 1
ATOM 1835 N N . GLU A 1 227 ? 5.933 5.294 8.038 1.00 67.19 227 GLU A N 1
ATOM 1836 C CA . GLU A 1 227 ? 5.948 6.591 8.719 1.00 67.19 227 GLU A CA 1
ATOM 1837 C C . GLU A 1 227 ? 7.398 7.086 8.839 1.00 67.19 227 GLU A C 1
ATOM 1839 O O . GLU A 1 227 ? 7.678 8.248 8.543 1.00 67.19 227 GLU A O 1
ATOM 1844 N N . GLU A 1 228 ? 8.341 6.176 9.104 1.00 67.75 228 GLU A N 1
ATOM 1845 C CA . GLU A 1 228 ? 9.779 6.467 9.125 1.00 67.75 228 GLU A CA 1
ATOM 1846 C C . GLU A 1 228 ? 10.331 6.863 7.743 1.00 67.75 228 GLU A C 1
ATOM 1848 O O . GLU A 1 228 ? 11.011 7.885 7.614 1.00 67.75 228 GLU A O 1
ATOM 1853 N N . VAL A 1 229 ? 9.988 6.127 6.676 1.00 66.62 229 VAL A N 1
ATOM 1854 C CA . VAL A 1 229 ? 10.403 6.457 5.298 1.00 66.62 229 VAL A CA 1
ATOM 1855 C C . VAL A 1 229 ? 9.802 7.784 4.833 1.00 66.62 229 VAL A C 1
ATOM 1857 O O . VAL A 1 229 ? 10.469 8.546 4.134 1.00 66.62 229 VAL A O 1
ATOM 1860 N N . ARG A 1 230 ? 8.565 8.109 5.221 1.00 67.25 230 ARG A N 1
ATOM 1861 C CA . ARG A 1 230 ? 7.930 9.392 4.885 1.00 67.25 230 ARG A CA 1
ATOM 1862 C C . ARG A 1 230 ? 8.652 10.562 5.549 1.00 67.25 230 ARG A C 1
ATOM 1864 O O . ARG A 1 230 ? 8.885 11.572 4.885 1.00 67.25 230 ARG A O 1
ATOM 1871 N N . ILE A 1 231 ? 9.025 10.422 6.822 1.00 67.56 231 ILE A N 1
ATOM 1872 C CA . ILE A 1 231 ? 9.840 11.415 7.536 1.00 67.56 231 ILE A CA 1
ATOM 1873 C C . ILE A 1 231 ? 11.189 11.588 6.821 1.00 67.56 231 ILE A C 1
ATOM 1875 O O . ILE A 1 231 ? 11.588 12.713 6.519 1.00 67.56 231 ILE A O 1
ATOM 1879 N N . PHE A 1 232 ? 11.840 10.482 6.454 1.00 66.56 232 PHE A N 1
ATOM 1880 C CA . PHE A 1 232 ? 13.113 10.495 5.733 1.00 66.56 232 PHE A CA 1
ATOM 1881 C C . PHE A 1 232 ? 13.019 11.142 4.336 1.00 66.56 232 PHE A C 1
ATOM 1883 O O . PHE A 1 232 ? 13.863 11.957 3.968 1.00 66.56 232 PHE A O 1
ATOM 1890 N N . LEU A 1 233 ? 11.972 10.848 3.559 1.00 64.75 233 LEU A N 1
ATOM 1891 C CA . LEU A 1 233 ? 11.754 11.437 2.232 1.00 64.75 233 LEU A CA 1
ATOM 1892 C C . LEU A 1 233 ? 11.454 12.937 2.297 1.00 64.75 233 LEU A C 1
ATOM 1894 O O . LEU A 1 233 ? 11.981 13.698 1.487 1.00 64.75 233 LEU A O 1
ATOM 1898 N N . LEU A 1 234 ? 10.635 13.379 3.257 1.00 65.06 234 LEU A N 1
ATOM 1899 C CA . LEU A 1 234 ? 10.384 14.807 3.476 1.00 65.06 234 LEU A CA 1
ATOM 1900 C C . LEU A 1 234 ? 11.673 15.549 3.839 1.00 65.06 234 LEU A C 1
ATOM 1902 O O . LEU A 1 234 ? 11.881 16.672 3.380 1.00 65.06 234 LEU A O 1
ATOM 1906 N N . TYR A 1 235 ? 12.552 14.905 4.607 1.00 63.47 235 TYR A N 1
ATOM 1907 C CA . TYR A 1 235 ? 13.864 15.442 4.936 1.00 63.47 235 TYR A CA 1
ATOM 1908 C C . TYR A 1 235 ? 14.760 15.576 3.698 1.00 63.47 235 TYR A C 1
ATOM 1910 O O . TYR A 1 235 ? 15.321 16.649 3.474 1.00 63.47 235 TYR A O 1
ATOM 1918 N N . ILE A 1 236 ? 14.837 14.540 2.849 1.00 59.62 236 ILE A N 1
ATOM 1919 C CA . ILE A 1 236 ? 15.600 14.598 1.591 1.00 59.62 236 ILE A CA 1
ATOM 1920 C C . ILE A 1 236 ? 15.092 15.739 0.706 1.00 59.62 236 ILE A C 1
ATOM 1922 O O . ILE A 1 236 ? 15.882 16.584 0.289 1.00 59.62 236 ILE A O 1
ATOM 1926 N N . LEU A 1 237 ? 13.777 15.832 0.493 1.00 60.19 237 LEU A N 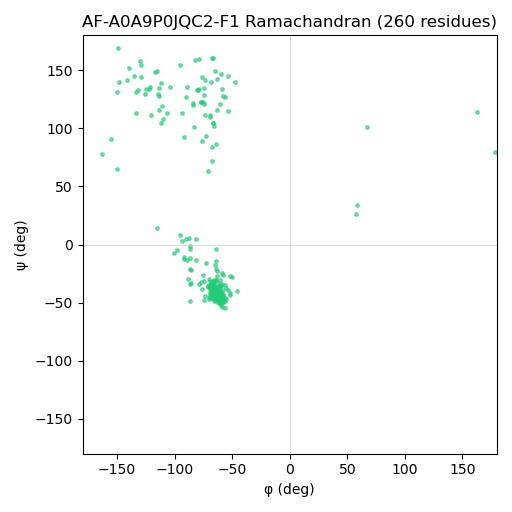1
ATOM 1927 C CA . LEU A 1 237 ? 13.181 16.872 -0.350 1.00 60.19 237 LEU A CA 1
ATOM 1928 C C . LEU A 1 237 ? 13.453 18.285 0.186 1.00 60.19 237 LEU A C 1
ATOM 1930 O O . LEU A 1 237 ? 13.760 19.189 -0.591 1.00 60.19 237 LEU A O 1
ATOM 1934 N N . HIS A 1 238 ? 13.406 18.485 1.506 1.00 59.81 238 HIS A N 1
ATOM 1935 C CA . HIS A 1 238 ? 13.794 19.761 2.111 1.00 59.81 238 HIS A CA 1
ATOM 1936 C C . HIS A 1 238 ? 15.299 20.044 1.987 1.00 59.81 238 HIS A C 1
ATOM 1938 O O . HIS A 1 238 ? 15.689 21.195 1.775 1.00 59.81 238 HIS A O 1
ATOM 1944 N N . SER A 1 239 ? 16.147 19.018 2.078 1.00 56.94 239 SER A N 1
ATOM 1945 C CA . SER A 1 239 ? 17.600 19.160 1.944 1.00 56.94 239 SER A CA 1
ATOM 1946 C C . SER A 1 239 ? 18.039 19.485 0.509 1.00 56.94 239 SER A C 1
ATOM 1948 O O . SER A 1 239 ? 18.936 20.306 0.318 1.00 56.94 239 SER A O 1
ATOM 1950 N N . ASP A 1 240 ? 17.352 18.947 -0.503 1.00 52.75 240 ASP A N 1
ATOM 1951 C CA . ASP A 1 240 ? 17.613 19.244 -1.916 1.00 52.75 240 ASP A CA 1
ATOM 1952 C C . ASP A 1 240 ? 17.178 20.668 -2.291 1.00 52.75 240 ASP A C 1
ATOM 1954 O O . ASP A 1 240 ? 17.866 21.352 -3.053 1.00 52.75 240 ASP A O 1
ATOM 1958 N N . ILE A 1 241 ? 16.080 21.168 -1.710 1.00 52.97 241 ILE A N 1
ATOM 1959 C CA . ILE A 1 241 ? 15.671 22.577 -1.846 1.00 52.97 241 ILE A CA 1
ATOM 1960 C C . ILE A 1 241 ? 16.738 23.503 -1.242 1.00 52.97 241 ILE A C 1
ATOM 1962 O O . ILE A 1 241 ? 17.099 24.510 -1.855 1.00 52.97 241 ILE A O 1
ATOM 1966 N N . LEU A 1 242 ? 17.296 23.145 -0.082 1.00 44.91 242 LEU A N 1
ATOM 1967 C CA . LEU A 1 242 ? 18.376 23.903 0.556 1.00 44.91 242 LEU A CA 1
ATOM 1968 C C . LEU A 1 242 ? 19.689 23.839 -0.242 1.00 44.91 242 LEU A C 1
ATOM 1970 O O . LEU A 1 242 ? 20.375 24.853 -0.361 1.00 44.91 242 LEU A O 1
ATOM 1974 N N . SER A 1 243 ? 20.016 22.692 -0.842 1.00 51.34 243 SER A N 1
ATOM 1975 C CA . SER A 1 243 ? 21.210 22.525 -1.683 1.00 51.34 243 SER A CA 1
ATOM 1976 C C . SER A 1 243 ? 21.105 23.298 -3.004 1.00 51.34 243 SER A C 1
ATOM 1978 O O . SER A 1 243 ? 22.065 23.939 -3.435 1.00 51.34 243 SER A O 1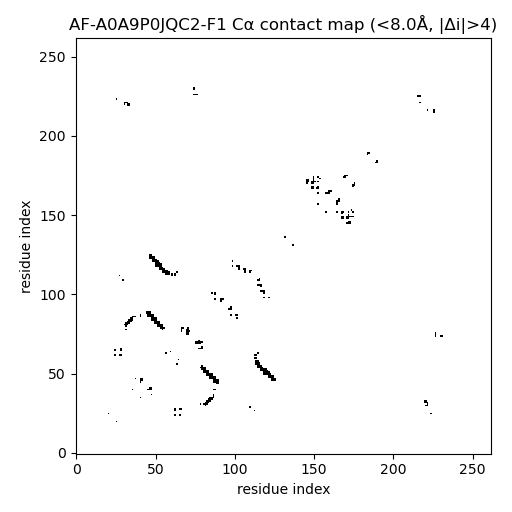
ATOM 1980 N N . ASN A 1 244 ? 19.915 23.342 -3.613 1.00 48.88 244 ASN A N 1
ATOM 1981 C CA . ASN A 1 244 ? 19.658 24.170 -4.794 1.00 48.88 244 ASN A CA 1
ATOM 1982 C C . ASN A 1 244 ? 19.707 25.671 -4.472 1.00 48.88 244 ASN A C 1
ATOM 1984 O O . ASN A 1 244 ? 20.240 26.441 -5.270 1.00 48.88 244 ASN A O 1
ATOM 1988 N N . HIS A 1 245 ? 19.252 26.088 -3.286 1.00 48.22 245 HIS A N 1
ATOM 1989 C CA . HIS A 1 245 ? 19.452 27.460 -2.813 1.00 48.22 245 HIS A CA 1
ATOM 1990 C C . HIS A 1 245 ? 20.933 27.789 -2.579 1.00 48.22 245 HIS A C 1
ATOM 1992 O O . HIS A 1 245 ? 21.381 28.874 -2.948 1.00 48.22 245 HIS A O 1
ATOM 1998 N N . PHE A 1 246 ? 21.717 26.857 -2.032 1.00 41.22 246 PHE A N 1
ATOM 1999 C CA . PHE A 1 246 ? 23.157 27.048 -1.840 1.00 41.22 246 PHE A CA 1
ATOM 2000 C C . PHE A 1 246 ? 23.915 27.141 -3.172 1.00 41.22 246 PHE A C 1
ATOM 2002 O O . PHE A 1 246 ? 24.735 28.040 -3.345 1.00 41.22 246 PHE A O 1
ATOM 2009 N N . ASN A 1 247 ? 23.601 26.293 -4.155 1.00 42.84 247 ASN A N 1
ATOM 2010 C CA . ASN A 1 247 ? 24.218 26.375 -5.483 1.00 42.84 247 ASN A CA 1
ATOM 2011 C C . ASN A 1 247 ? 23.847 27.667 -6.229 1.00 42.84 247 ASN A C 1
ATOM 2013 O O . ASN A 1 247 ? 24.689 28.216 -6.937 1.00 42.84 247 ASN A O 1
ATOM 2017 N N . PHE A 1 248 ? 22.638 28.205 -6.030 1.00 40.12 248 PHE A N 1
ATOM 2018 C CA . PHE A 1 248 ? 22.246 29.494 -6.610 1.00 40.12 248 PHE A CA 1
ATOM 2019 C C . PHE A 1 248 ? 23.018 30.675 -5.992 1.00 40.12 248 PHE A C 1
ATOM 2021 O O . PHE A 1 248 ? 23.376 31.619 -6.692 1.00 40.12 248 PHE A O 1
ATOM 2028 N N . VAL A 1 249 ? 23.352 30.598 -4.699 1.00 43.28 249 VAL A N 1
ATOM 2029 C CA . VAL A 1 249 ? 24.158 31.619 -4.006 1.00 43.28 249 VAL A CA 1
ATOM 2030 C C . VAL A 1 249 ? 25.645 31.545 -4.390 1.00 43.28 249 VAL A C 1
ATOM 2032 O O . VAL A 1 249 ? 26.301 32.582 -4.480 1.00 43.28 249 VAL A O 1
ATOM 2035 N N . PHE A 1 250 ? 26.179 30.358 -4.695 1.00 40.66 250 PHE A N 1
ATOM 2036 C CA . PHE A 1 250 ? 27.583 30.204 -5.107 1.00 40.66 250 PHE A CA 1
ATOM 2037 C C . PHE A 1 250 ? 27.841 30.421 -6.608 1.00 40.66 250 PHE A C 1
ATOM 2039 O O . PHE A 1 250 ? 28.958 30.776 -6.972 1.00 40.66 250 PHE A O 1
ATOM 2046 N N . HIS A 1 251 ? 26.838 30.288 -7.484 1.00 42.75 251 HIS A N 1
ATOM 2047 C CA . HIS A 1 251 ? 26.988 30.623 -8.910 1.00 42.75 251 HIS A CA 1
ATOM 2048 C C . HIS A 1 251 ? 26.718 32.104 -9.244 1.00 42.75 251 HIS A C 1
ATOM 2050 O O . HIS A 1 251 ? 27.035 32.544 -10.348 1.00 42.75 251 HIS A O 1
ATOM 2056 N N . GLY A 1 252 ? 26.162 32.882 -8.307 1.00 38.62 252 GLY A N 1
ATOM 2057 C CA . GLY A 1 252 ? 25.832 34.301 -8.500 1.00 38.62 252 GLY A CA 1
ATOM 2058 C C . GLY A 1 252 ? 26.960 35.299 -8.208 1.00 38.62 252 GLY A C 1
ATOM 2059 O O . GLY A 1 252 ? 26.770 36.493 -8.420 1.00 38.62 252 GLY A O 1
ATOM 2060 N N . SER A 1 253 ? 28.124 34.856 -7.725 1.00 41.78 253 SER A N 1
ATOM 2061 C CA . SER A 1 253 ? 29.201 35.743 -7.241 1.00 41.78 253 SER A CA 1
ATOM 2062 C C . SER A 1 253 ? 30.495 35.697 -8.061 1.00 41.78 253 SER A C 1
ATOM 2064 O O . SER A 1 253 ? 31.511 36.242 -7.638 1.00 41.78 253 SER A O 1
ATOM 2066 N N . GLY A 1 254 ? 30.476 35.121 -9.265 1.00 46.47 254 GLY A N 1
ATOM 2067 C CA . GLY A 1 254 ? 31.685 35.028 -10.081 1.00 46.47 254 GLY A CA 1
ATOM 2068 C C . GLY A 1 254 ? 31.437 35.037 -11.576 1.00 46.47 254 GLY A C 1
ATOM 2069 O O . GLY A 1 254 ? 31.731 34.038 -12.202 1.00 46.47 254 GLY A O 1
ATOM 2070 N N . PHE A 1 255 ? 30.924 36.133 -12.142 1.00 40.06 255 PHE A N 1
ATOM 2071 C CA . PHE A 1 255 ? 31.191 36.533 -13.535 1.00 40.06 255 PHE A CA 1
ATOM 2072 C C . PHE A 1 255 ? 30.807 38.011 -13.727 1.00 40.06 255 PHE A C 1
ATOM 2074 O O . PHE A 1 255 ? 29.759 38.345 -14.272 1.00 40.06 255 PHE A O 1
ATOM 2081 N N . ILE A 1 256 ? 31.671 38.918 -13.259 1.00 38.88 256 ILE A N 1
ATOM 2082 C CA . ILE A 1 256 ? 31.714 40.298 -13.753 1.00 38.88 256 ILE A CA 1
ATOM 2083 C C . ILE A 1 256 ? 33.054 40.489 -14.467 1.00 38.88 256 ILE A C 1
ATOM 2085 O O . ILE A 1 256 ? 34.110 40.443 -13.849 1.00 38.88 256 ILE A O 1
ATOM 2089 N N . SER A 1 257 ? 32.936 40.741 -15.772 1.00 35.75 257 SER A N 1
ATOM 2090 C CA . SER A 1 257 ? 33.820 41.549 -16.616 1.00 35.75 257 SER A CA 1
ATOM 2091 C C . SER A 1 257 ? 35.250 41.068 -16.883 1.00 35.75 257 SER A C 1
ATOM 2093 O O . SER A 1 257 ? 36.180 41.402 -16.156 1.00 35.75 257 SER A O 1
ATOM 2095 N N . ALA A 1 258 ? 35.444 40.483 -18.067 1.00 39.06 258 ALA A N 1
ATOM 2096 C CA . ALA A 1 258 ? 36.603 40.797 -18.904 1.00 39.06 258 ALA A CA 1
ATOM 2097 C C . ALA A 1 258 ? 36.296 40.498 -20.380 1.00 39.06 258 ALA A C 1
ATOM 2099 O O . ALA A 1 258 ? 36.513 39.377 -20.824 1.00 39.06 258 ALA A O 1
ATOM 2100 N N . SER A 1 259 ? 35.794 41.494 -21.120 1.00 33.47 259 SER A N 1
ATOM 2101 C CA . SER A 1 259 ? 36.075 41.670 -22.558 1.00 33.47 259 SER A CA 1
ATOM 2102 C C . SER A 1 259 ? 35.313 42.877 -23.118 1.00 33.47 259 SER A C 1
ATOM 2104 O O . SER A 1 259 ? 34.285 42.739 -23.779 1.00 33.47 259 SER A O 1
ATOM 2106 N N . THR A 1 260 ? 35.858 44.065 -22.872 1.00 38.53 260 THR A N 1
ATOM 2107 C CA . THR A 1 260 ? 35.715 45.208 -23.776 1.00 38.53 260 THR A CA 1
ATOM 2108 C C . THR A 1 260 ? 37.136 45.575 -24.165 1.00 38.53 260 THR A C 1
ATOM 2110 O O . THR A 1 260 ? 37.890 45.943 -23.277 1.00 38.53 260 THR A O 1
ATOM 2113 N N . PHE A 1 261 ? 37.513 45.363 -25.425 1.00 35.91 261 PHE A N 1
ATOM 2114 C CA . PHE A 1 261 ? 38.452 46.148 -26.242 1.00 35.91 261 PHE A CA 1
ATOM 2115 C C . PHE A 1 261 ? 38.901 45.297 -27.442 1.00 35.91 261 PHE A C 1
ATOM 2117 O O . PHE A 1 261 ? 39.545 44.273 -27.248 1.00 35.91 261 PHE A O 1
ATOM 2124 N N . LEU A 1 262 ? 38.493 45.780 -28.626 1.00 37.62 262 LEU A N 1
ATOM 2125 C CA . LEU A 1 262 ? 39.066 45.633 -29.977 1.00 37.62 262 LEU A CA 1
ATOM 2126 C C . LEU A 1 262 ? 39.574 44.255 -30.427 1.00 37.62 262 LEU A C 1
ATOM 2128 O O . LEU A 1 262 ? 40.676 43.846 -30.009 1.00 37.62 262 LEU A O 1
#

Solvent-accessible surface area (backbone atoms only — not comparable to full-atom values): 15087 Å² total; per-residue (Å²): 115,67,66,63,52,50,52,52,49,52,48,56,54,58,60,68,70,52,88,73,77,47,73,72,61,52,71,56,49,79,68,52,47,50,69,53,65,61,68,63,30,52,76,71,62,27,42,45,26,43,34,35,28,45,60,40,67,73,51,97,42,73,48,50,54,53,34,54,48,24,60,70,40,88,74,44,70,55,54,48,52,33,40,36,36,45,66,38,62,60,88,48,7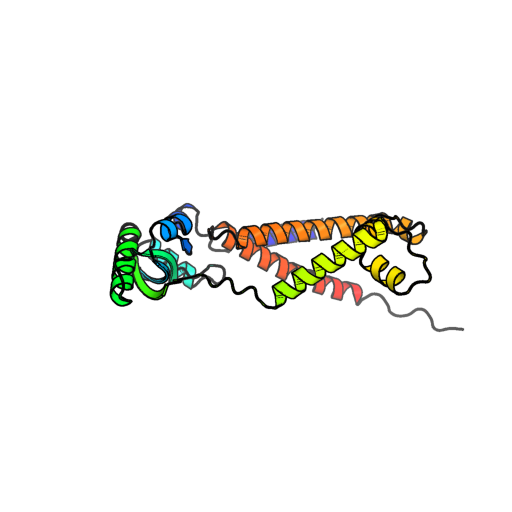8,48,73,65,54,42,48,52,52,50,36,50,58,52,30,63,69,31,45,89,62,42,34,37,58,46,71,77,49,78,51,66,53,87,62,85,77,83,70,73,52,76,66,56,55,55,52,52,54,50,53,50,50,35,51,50,20,29,52,45,58,69,74,41,90,60,56,86,83,41,67,67,45,51,56,30,51,75,49,10,54,69,56,49,50,54,56,71,73,50,78,72,86,50,70,66,52,64,73,43,44,66,60,54,50,52,52,51,52,51,54,50,51,50,51,50,51,52,51,52,49,51,53,56,71,66,44,66,70,78,44,72,67,52,47,53,49,51,55,52,48,54,48,50,57,54,49,51,54,52,49,51,52,49,52,55,61,67,66,71,76,75,87,82,86,90,87,88,81,135

Foldseek 3Di:
DVVVVVVVVVVVVVVVPPPDQDPVLVVLEDFQEEEDDPVVLVVQVWWWKKWKKFKDALDDDSRVVVLVVQVVDPLHHRSRIGIYTDTGGPVQPDPVSRQVVVQVVVQVVCVVSRMHIHTPDMGTPSDPPPPPDPVNVVVVVLVVLLVVLQVCVVPDPPDPPDPSVVVSCVSHPVNVVVVVPDQDPDPVSVVCVVVVVVVVVVVVVVVVVVVVLVVVVPPSRPDPVVSVVSVVVVVVVVVVVVVVVVVVVVVVPDDDDDDDDD

Radius of gyration: 28.87 Å; Cα contacts (8 Å, |Δi|>4): 222; chains: 1; bounding box: 68×65×78 Å

Nearest PDB structures (foldseek):
  2dgb-assembly1_D  TM=3.469E-01  e=4.015E+00  Thermus thermophilus

pLDDT: mean 80.28, std 16.78, range [33.47, 97.31]

Mean predicted aligned error: 12.15 Å

Secondary structure (DSSP, 8-state):
-HHHHHHHHHHHHHHHTS----HHHHHTSPPSEEE--HHHHHHTT-EEEEEEEEEEESS--HHHHHHHHHHH-TTSPP-SEEEEEEEE-TT--SHHHHHHHHHHHHHHHHGGGTEEEEEEEEEEES-------HHHHHHHHHHHHHHHHHHHHHH----TT-HHHHHHHHH-HHHHHHHHTPPP--HHHHHHHHHHHHHHHHHHHHHHHHHHHHHHHHSS---HHHHHHHHHHHHHHHHHHHHHHHHHHHHSSS--------

InterPro domains:
  IPR052728 Oxygen and lipid transport regulator [PTHR11161] (32-225)

Organism: Acanthoscelides obtectus (NCBI:txid200917)

Sequence (262 aa):
MGITLLLIYMCTIYLGFCHVITDEDYALLPPLYEMDNYTNCKLQKNAYCQVSFTLKPLQNSKTWELIQISKKEKFMFSREVIHRAVCIPGDYEGFEDRKAFVESKINEKLKPLYLSTKADDIVCSVKPSFNLPPSSIGILLYILFVVIATMVDHNYKMSSNDIIGKVTKHFSLARNFRKIFRTPSTSDYQRLKCIQGIRTLTCTGIIVIHSKVSHFLTNHEVKREFEEVRIFLLYILHSDILSNHFNFVFHGSGFISASTFL